Protein AF-A0A2N1NZT3-F1 (afdb_monomer_lite)

Radius of gyration: 22.67 Å; chains: 1; bounding box: 50×44×69 Å

InterPro domains:
  IPR046341 SET domain superfamily [SSF82199] (222-318)

Structure (mmCIF, N/CA/C/O backbone):
data_AF-A0A2N1NZT3-F1
#
_entry.id   AF-A0A2N1NZT3-F1
#
loop_
_atom_site.group_PDB
_atom_site.id
_atom_site.type_symbol
_atom_site.label_atom_id
_atom_site.label_alt_id
_atom_site.label_comp_id
_atom_site.label_asym_id
_atom_site.label_entity_id
_atom_site.label_seq_id
_atom_site.pdbx_PDB_ins_code
_atom_site.Cartn_x
_atom_site.Cartn_y
_atom_site.Cartn_z
_atom_site.occupancy
_atom_site.B_iso_or_equiv
_atom_site.auth_seq_id
_atom_site.auth_comp_id
_atom_site.auth_asym_id
_atom_site.auth_atom_id
_atom_site.pdbx_PDB_model_num
ATOM 1 N N . MET A 1 1 ? 17.261 0.703 -18.591 1.00 84.44 1 MET A N 1
ATOM 2 C CA . MET A 1 1 ? 17.861 1.028 -17.279 1.00 84.44 1 MET A CA 1
ATOM 3 C C . MET A 1 1 ? 16.869 1.818 -16.442 1.00 84.44 1 MET A C 1
ATOM 5 O O . MET A 1 1 ? 16.387 2.845 -16.913 1.00 84.44 1 MET A O 1
ATOM 9 N N . ILE A 1 2 ? 16.567 1.353 -15.240 1.00 86.56 2 ILE A N 1
ATOM 10 C CA . ILE A 1 2 ? 15.812 2.055 -14.197 1.00 86.56 2 ILE A CA 1
ATOM 11 C C . ILE A 1 2 ? 16.775 2.252 -13.030 1.00 86.56 2 ILE A C 1
ATOM 13 O O . ILE A 1 2 ? 17.580 1.365 -12.764 1.00 86.56 2 ILE A O 1
ATOM 17 N N . LYS A 1 3 ? 16.720 3.411 -12.379 1.00 90.00 3 LYS A N 1
ATOM 18 C CA . LYS A 1 3 ? 17.454 3.665 -11.143 1.00 90.00 3 LYS A CA 1
ATOM 19 C C . LYS A 1 3 ? 16.441 4.037 -10.073 1.00 90.00 3 LYS A C 1
ATOM 21 O O . LYS A 1 3 ? 15.671 4.971 -10.299 1.00 90.00 3 LYS A O 1
ATOM 26 N N . LEU A 1 4 ? 16.435 3.303 -8.968 1.00 89.88 4 LEU A N 1
ATOM 27 C CA . LEU A 1 4 ? 15.599 3.625 -7.816 1.00 89.88 4 LEU A CA 1
ATOM 28 C C . LEU A 1 4 ? 16.239 4.758 -7.003 1.00 89.88 4 LEU A C 1
ATOM 30 O O . LEU A 1 4 ? 17.465 4.858 -6.918 1.00 89.88 4 LEU A O 1
ATOM 34 N N . ASN A 1 5 ? 15.403 5.635 -6.453 1.00 85.19 5 ASN A N 1
ATOM 35 C CA . ASN A 1 5 ? 15.799 6.673 -5.509 1.00 85.19 5 ASN A CA 1
ATOM 36 C C . ASN A 1 5 ? 14.648 6.871 -4.513 1.00 85.19 5 ASN A C 1
ATOM 38 O O . ASN A 1 5 ? 13.525 7.127 -4.941 1.00 85.19 5 ASN A O 1
ATOM 42 N N . PHE A 1 6 ? 14.955 6.762 -3.221 1.00 89.00 6 PHE A N 1
ATOM 43 C CA . PHE A 1 6 ? 14.040 6.978 -2.100 1.00 89.00 6 PHE A CA 1
ATOM 44 C C . PHE A 1 6 ? 14.653 7.936 -1.057 1.00 89.00 6 PHE A C 1
ATOM 46 O O . PHE A 1 6 ? 14.384 7.857 0.131 1.00 89.00 6 PHE A O 1
ATOM 53 N N . ASP A 1 7 ? 15.488 8.882 -1.498 1.00 87.69 7 ASP A N 1
ATOM 54 C CA . ASP A 1 7 ? 16.196 9.842 -0.636 1.00 87.69 7 ASP A CA 1
ATOM 55 C C . ASP A 1 7 ? 15.268 10.765 0.175 1.00 87.69 7 ASP A C 1
ATOM 57 O O . ASP A 1 7 ? 15.743 11.440 1.082 1.00 87.69 7 ASP A O 1
ATOM 61 N N . GLN A 1 8 ? 13.989 10.852 -0.198 1.00 85.94 8 GLN A N 1
ATOM 62 C CA . GLN A 1 8 ? 12.965 11.657 0.478 1.00 85.94 8 GLN A CA 1
ATOM 63 C C . GLN A 1 8 ? 12.091 10.828 1.433 1.00 85.94 8 GLN A C 1
ATOM 65 O O . GLN A 1 8 ? 11.150 11.371 2.002 1.00 85.94 8 GLN A O 1
ATOM 70 N N . ASP A 1 9 ? 12.357 9.527 1.563 1.00 86.25 9 ASP A N 1
ATOM 71 C CA . ASP A 1 9 ? 11.631 8.654 2.481 1.00 86.25 9 ASP A CA 1
ATOM 72 C C . ASP A 1 9 ? 12.010 8.996 3.935 1.00 86.25 9 ASP A C 1
ATOM 74 O O . ASP A 1 9 ? 13.206 9.115 4.225 1.00 86.25 9 ASP A O 1
ATOM 78 N N . PRO A 1 10 ? 11.039 9.197 4.842 1.00 85.31 10 PRO A N 1
ATOM 79 C CA . PRO A 1 10 ? 11.330 9.479 6.246 1.00 85.31 10 PRO A CA 1
ATOM 80 C C . PRO A 1 10 ? 12.021 8.307 6.958 1.00 85.31 10 PRO A C 1
ATOM 82 O O . PRO A 1 10 ? 12.854 8.558 7.822 1.00 85.31 10 PRO A O 1
ATOM 85 N N . ASP A 1 11 ? 11.752 7.064 6.543 1.00 86.62 11 ASP A N 1
ATOM 86 C CA . ASP A 1 11 ? 12.311 5.827 7.112 1.00 86.62 11 ASP A CA 1
ATOM 87 C C . ASP A 1 11 ? 13.500 5.311 6.271 1.00 86.62 11 ASP A C 1
ATOM 89 O O . ASP A 1 11 ? 13.780 4.108 6.177 1.00 86.62 11 ASP A O 1
ATOM 93 N N . LYS A 1 12 ? 14.178 6.219 5.554 1.00 91.31 12 LYS A N 1
ATOM 94 C CA . LYS A 1 12 ? 15.245 5.875 4.607 1.00 91.31 12 LYS A CA 1
ATOM 95 C C . LYS A 1 12 ? 16.364 5.079 5.268 1.00 91.31 12 LYS A C 1
ATOM 97 O O . LYS A 1 12 ? 16.848 4.123 4.662 1.00 91.31 12 LYS A O 1
ATOM 102 N N . ASP A 1 13 ? 16.817 5.501 6.443 1.00 91.88 13 ASP A N 1
ATOM 103 C CA . ASP A 1 13 ? 17.998 4.926 7.089 1.00 91.88 13 ASP A CA 1
ATOM 104 C C . ASP A 1 13 ? 17.717 3.482 7.531 1.00 91.88 13 ASP A C 1
ATOM 106 O O . ASP A 1 13 ? 18.518 2.578 7.277 1.00 91.88 13 ASP A O 1
ATOM 110 N N . GLU A 1 14 ? 16.531 3.235 8.082 1.00 91.56 14 GLU A N 1
ATOM 111 C CA . GLU A 1 14 ? 16.048 1.913 8.460 1.00 91.56 14 GLU A CA 1
ATOM 112 C C . GLU A 1 14 ? 15.902 1.004 7.237 1.00 91.56 14 GLU A C 1
ATOM 114 O O . GLU A 1 14 ? 16.395 -0.126 7.239 1.00 91.56 14 GLU A O 1
ATOM 119 N N . LYS A 1 15 ? 15.283 1.492 6.155 1.00 94.38 15 LYS A N 1
ATOM 120 C CA . LYS A 1 15 ? 15.136 0.729 4.903 1.00 94.38 15 LYS A CA 1
ATOM 121 C C . LYS A 1 15 ? 16.483 0.456 4.236 1.00 94.38 15 LYS A C 1
ATOM 123 O O . LYS A 1 15 ? 16.677 -0.614 3.658 1.00 94.38 15 LYS A O 1
ATOM 128 N N . TYR A 1 16 ? 17.435 1.384 4.333 1.00 94.81 16 TYR A N 1
ATOM 129 C CA . TYR A 1 16 ? 18.796 1.196 3.834 1.00 94.81 16 TYR A CA 1
ATOM 130 C C . TYR A 1 16 ? 19.521 0.073 4.586 1.00 94.81 16 TYR A C 1
ATOM 132 O O . TYR A 1 16 ? 20.171 -0.759 3.953 1.00 94.81 16 TYR A O 1
ATOM 140 N N . GLU A 1 17 ? 19.350 -0.014 5.907 1.00 94.25 17 GLU A N 1
ATOM 141 C CA . GLU A 1 17 ? 19.881 -1.125 6.704 1.00 94.25 17 GLU A CA 1
ATOM 142 C C . GLU A 1 17 ? 19.296 -2.476 6.249 1.00 94.25 17 GLU A C 1
ATOM 144 O O . GLU A 1 17 ? 20.029 -3.455 6.087 1.00 94.25 17 GLU A O 1
ATOM 149 N N . ILE A 1 18 ? 17.991 -2.538 5.959 1.00 94.06 18 ILE A N 1
ATOM 150 C CA . ILE A 1 18 ? 17.352 -3.749 5.409 1.00 94.06 18 ILE A CA 1
ATOM 151 C C . ILE A 1 18 ? 17.955 -4.111 4.042 1.00 94.06 18 ILE A C 1
ATOM 153 O O . ILE A 1 18 ? 18.265 -5.277 3.779 1.00 94.06 18 ILE A O 1
ATOM 157 N N . LEU A 1 19 ? 18.165 -3.126 3.167 1.00 94.25 19 LEU A N 1
ATOM 158 C CA . LEU A 1 19 ? 18.785 -3.328 1.853 1.00 94.25 19 LEU A CA 1
ATOM 159 C C . LEU A 1 19 ? 20.236 -3.826 1.953 1.00 94.25 19 LEU A C 1
ATOM 161 O O . LEU A 1 19 ? 20.665 -4.617 1.113 1.00 94.25 19 LEU A O 1
ATOM 165 N N . GLU A 1 20 ? 20.980 -3.411 2.978 1.00 94.25 20 GLU A N 1
ATOM 166 C CA . GLU A 1 20 ? 22.326 -3.918 3.263 1.00 94.25 20 GLU A CA 1
ATOM 167 C C . GLU A 1 20 ? 22.289 -5.382 3.730 1.00 94.25 20 GLU A C 1
ATOM 169 O O . GLU A 1 20 ? 23.000 -6.225 3.180 1.00 94.25 20 GLU A O 1
ATOM 174 N N . ILE A 1 21 ? 21.399 -5.719 4.669 1.00 91.94 21 ILE A N 1
ATOM 175 C CA . ILE A 1 21 ? 21.228 -7.090 5.190 1.00 91.94 21 ILE A CA 1
ATOM 176 C C . ILE A 1 21 ? 20.822 -8.080 4.082 1.00 91.94 21 ILE A C 1
ATOM 178 O O . ILE A 1 21 ? 21.206 -9.254 4.116 1.00 91.94 21 ILE A O 1
ATOM 182 N N . THR A 1 22 ? 20.058 -7.602 3.099 1.00 89.50 22 THR A N 1
ATOM 183 C CA . THR A 1 22 ? 19.512 -8.377 1.969 1.00 89.50 22 THR A CA 1
ATOM 184 C C . THR A 1 22 ? 20.405 -8.362 0.717 1.00 89.50 22 THR A C 1
ATOM 186 O O . THR A 1 22 ? 19.970 -8.807 -0.347 1.00 89.50 22 THR A O 1
ATOM 189 N N . ASP A 1 23 ? 21.634 -7.832 0.802 1.00 89.25 23 ASP A N 1
ATOM 190 C CA . ASP A 1 23 ? 22.591 -7.693 -0.317 1.00 89.25 23 ASP A CA 1
ATOM 191 C C . ASP A 1 23 ? 21.984 -7.023 -1.575 1.00 89.25 23 ASP A C 1
ATOM 193 O O . ASP A 1 23 ? 22.146 -7.434 -2.736 1.00 89.25 23 ASP A O 1
ATOM 197 N N . SER A 1 24 ? 21.212 -5.962 -1.337 1.00 90.25 24 SER A N 1
ATOM 198 C CA . SER A 1 24 ? 20.370 -5.294 -2.330 1.00 90.25 24 SER A CA 1
ATOM 199 C C . SER A 1 24 ? 20.673 -3.798 -2.469 1.00 90.25 24 SER A C 1
ATOM 201 O O . SER A 1 24 ? 19.779 -3.014 -2.764 1.00 90.25 24 SER A O 1
ATOM 203 N N . LEU A 1 25 ? 21.946 -3.406 -2.358 1.00 91.69 25 LEU A N 1
ATOM 204 C CA . LEU A 1 25 ? 22.394 -2.006 -2.480 1.00 91.69 25 LEU A CA 1
ATOM 205 C C . LEU A 1 25 ? 22.593 -1.501 -3.926 1.00 91.69 25 LEU A C 1
ATOM 207 O O . LEU A 1 25 ? 22.767 -0.301 -4.142 1.00 91.69 25 LEU A O 1
ATOM 211 N N . ASP A 1 26 ? 22.573 -2.376 -4.940 1.00 92.44 26 ASP A N 1
ATOM 212 C CA . ASP A 1 26 ? 22.608 -1.931 -6.343 1.00 92.44 26 ASP A CA 1
ATOM 213 C C . ASP A 1 26 ? 21.213 -1.513 -6.820 1.00 92.44 26 ASP A C 1
ATOM 215 O O . ASP A 1 26 ? 20.365 -2.348 -7.134 1.00 92.44 26 ASP A O 1
ATOM 219 N N . PHE A 1 27 ? 20.987 -0.203 -6.894 1.00 92.75 27 PHE A N 1
ATOM 220 C CA . PHE A 1 27 ? 19.718 0.391 -7.319 1.00 92.75 27 PHE A CA 1
ATOM 221 C C . PHE A 1 27 ? 19.548 0.493 -8.841 1.00 92.75 27 PHE A C 1
ATOM 223 O O . PHE A 1 27 ? 18.558 1.071 -9.306 1.00 92.75 27 PHE A O 1
ATOM 230 N N . THR A 1 28 ? 20.508 0.005 -9.635 1.00 93.31 28 THR A N 1
ATOM 231 C CA . THR A 1 28 ? 20.473 0.100 -11.099 1.00 93.31 28 THR A CA 1
ATOM 232 C C . THR A 1 28 ? 19.984 -1.198 -11.728 1.00 93.31 28 THR A C 1
ATOM 234 O O . THR A 1 28 ? 20.657 -2.221 -11.712 1.00 93.31 28 THR A O 1
ATOM 237 N N . HIS A 1 29 ? 18.837 -1.130 -12.401 1.00 93.19 29 HIS A N 1
ATOM 238 C CA . HIS A 1 29 ? 18.188 -2.296 -12.998 1.00 93.19 29 HIS A CA 1
ATOM 239 C C . HIS A 1 29 ? 18.088 -2.199 -14.515 1.00 93.19 29 HIS A C 1
ATOM 241 O O . HIS A 1 29 ? 17.675 -1.181 -15.086 1.00 93.19 29 HIS A O 1
ATOM 247 N N . PHE A 1 30 ? 18.409 -3.292 -15.203 1.00 91.12 30 PHE A N 1
ATOM 248 C CA . PHE A 1 30 ? 18.238 -3.412 -16.649 1.00 91.12 30 PHE A CA 1
ATOM 249 C C . PHE A 1 30 ? 16.968 -4.197 -16.967 1.00 91.12 30 PHE A C 1
ATOM 251 O O . PHE A 1 30 ? 16.940 -5.421 -16.891 1.00 91.12 30 PHE A O 1
ATOM 258 N N . ILE A 1 31 ? 15.920 -3.476 -17.358 1.00 91.06 31 ILE A N 1
ATOM 259 C CA . ILE A 1 31 ? 14.691 -4.079 -17.876 1.00 91.06 31 ILE A CA 1
ATOM 260 C C . ILE A 1 31 ? 14.887 -4.573 -19.311 1.00 91.06 31 ILE A C 1
ATOM 262 O O . ILE A 1 31 ? 15.564 -3.923 -20.115 1.00 91.06 31 ILE A O 1
ATOM 266 N N . LYS A 1 32 ? 14.272 -5.713 -19.622 1.00 90.06 32 LYS A N 1
ATOM 267 C CA . LYS A 1 32 ? 14.185 -6.280 -20.971 1.00 90.06 32 LYS A CA 1
ATOM 268 C C . LYS A 1 32 ? 12.714 -6.374 -21.361 1.00 90.06 32 LYS A C 1
ATOM 270 O O . LYS A 1 32 ? 11.843 -6.353 -20.493 1.00 90.06 32 LYS A O 1
ATOM 275 N N . LYS A 1 33 ? 12.446 -6.493 -22.661 1.00 89.25 33 LYS A N 1
ATOM 276 C CA . LYS A 1 33 ? 11.091 -6.735 -23.163 1.00 89.25 33 LYS A CA 1
ATOM 277 C C . LYS A 1 33 ? 10.480 -7.943 -22.441 1.00 89.25 33 LYS A C 1
ATOM 279 O O . LYS A 1 33 ? 11.156 -8.955 -22.263 1.00 89.25 33 LYS A O 1
ATOM 284 N N . ASP A 1 34 ? 9.244 -7.789 -21.978 1.00 85.25 34 ASP A N 1
ATOM 285 C CA . ASP A 1 34 ? 8.450 -8.801 -21.274 1.00 85.25 34 ASP A CA 1
ATOM 286 C C . ASP A 1 34 ? 9.091 -9.364 -19.987 1.00 85.25 34 ASP A C 1
ATOM 288 O O . ASP A 1 34 ? 8.663 -10.403 -19.479 1.00 85.25 34 ASP A O 1
ATOM 292 N N . SER A 1 35 ? 10.091 -8.692 -19.404 1.00 86.38 35 SER A N 1
ATOM 293 C CA . SER A 1 35 ? 10.825 -9.182 -18.231 1.00 86.38 35 SER A CA 1
ATOM 294 C C . SER A 1 35 ? 11.041 -8.087 -17.193 1.00 86.38 35 SER A C 1
ATOM 296 O O . SER A 1 35 ? 11.634 -7.045 -17.476 1.00 86.38 35 SER A O 1
ATOM 298 N N . ILE A 1 36 ? 10.641 -8.384 -15.958 1.00 87.00 36 ILE A N 1
ATOM 299 C CA . ILE A 1 36 ? 10.890 -7.555 -14.779 1.00 87.00 36 ILE A CA 1
ATOM 300 C C . ILE A 1 36 ? 11.899 -8.319 -13.915 1.00 87.00 36 ILE A C 1
ATOM 302 O O . ILE A 1 36 ? 11.665 -9.498 -13.661 1.00 87.00 36 ILE A O 1
ATOM 306 N N . PRO A 1 37 ? 13.038 -7.725 -13.526 1.00 90.12 37 PRO A N 1
ATOM 307 C CA . PRO A 1 37 ? 13.981 -8.396 -12.636 1.00 90.12 37 PRO A CA 1
ATOM 308 C C . PRO A 1 37 ? 13.365 -8.649 -11.253 1.00 90.12 37 PRO A C 1
ATOM 310 O O . PRO A 1 37 ? 12.861 -7.711 -10.642 1.00 90.12 37 PRO A O 1
ATOM 313 N N . ASP A 1 38 ? 13.481 -9.862 -10.711 1.00 88.38 38 ASP A N 1
ATOM 314 C CA . ASP A 1 38 ? 12.964 -10.166 -9.364 1.00 88.38 38 ASP A CA 1
ATOM 315 C C . ASP A 1 38 ? 13.638 -9.301 -8.291 1.00 88.38 38 ASP A C 1
ATOM 317 O O . ASP A 1 38 ? 12.974 -8.766 -7.411 1.00 88.38 38 ASP A O 1
ATOM 321 N N . LYS A 1 39 ? 14.945 -9.038 -8.440 1.00 90.19 39 LYS A 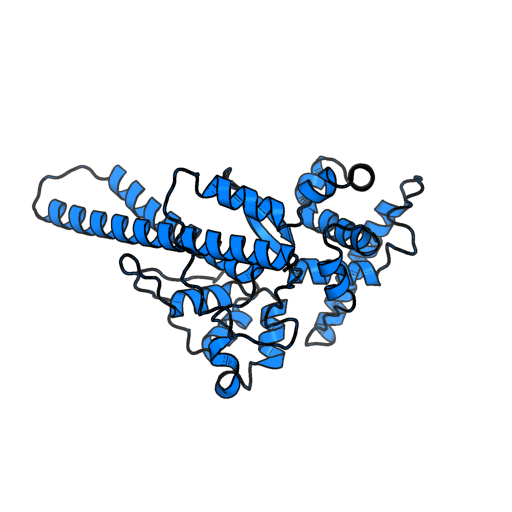N 1
ATOM 322 C CA . LYS A 1 39 ? 15.694 -8.137 -7.549 1.00 90.19 39 LYS A CA 1
ATOM 323 C C . LYS A 1 39 ? 15.146 -6.703 -7.550 1.00 90.19 39 LYS A C 1
ATOM 325 O O . LYS A 1 39 ? 15.214 -6.034 -6.524 1.00 90.19 39 LYS A O 1
ATOM 330 N N . LEU A 1 40 ? 14.595 -6.232 -8.676 1.00 92.88 40 LEU A N 1
ATOM 331 C CA . LEU A 1 40 ? 13.925 -4.929 -8.740 1.00 92.88 40 LEU A CA 1
ATOM 332 C C . LEU A 1 40 ? 12.647 -4.950 -7.893 1.00 92.88 40 LEU A C 1
ATOM 334 O O . LEU A 1 40 ? 12.432 -4.026 -7.118 1.00 92.88 40 LEU A O 1
ATOM 338 N N . LEU A 1 41 ? 11.838 -6.009 -8.006 1.00 92.00 41 LEU A N 1
ATOM 339 C CA . LEU A 1 41 ? 10.606 -6.163 -7.227 1.00 92.00 41 LEU A CA 1
ATOM 340 C C . LEU A 1 41 ? 10.898 -6.268 -5.727 1.00 92.00 41 LEU A C 1
ATOM 342 O O . LEU A 1 41 ? 10.304 -5.534 -4.946 1.00 92.00 41 LEU A O 1
ATOM 346 N N . SER A 1 42 ? 11.856 -7.105 -5.323 1.00 91.25 42 SER A N 1
ATOM 347 C CA . SER A 1 42 ? 12.252 -7.233 -3.915 1.00 91.25 42 SER A CA 1
ATOM 348 C C . SER A 1 42 ? 12.771 -5.917 -3.332 1.00 91.25 42 SER A C 1
ATOM 350 O O . SER A 1 42 ? 12.404 -5.569 -2.214 1.00 91.25 42 SER A O 1
ATOM 352 N N . GLN A 1 43 ? 13.561 -5.141 -4.085 1.00 93.75 43 GLN A N 1
ATOM 353 C CA . GLN A 1 43 ? 13.983 -3.808 -3.639 1.00 93.75 43 GLN A CA 1
ATOM 354 C C . GLN A 1 43 ? 12.812 -2.833 -3.510 1.00 93.75 43 GLN A C 1
ATOM 356 O O . GLN A 1 43 ? 12.748 -2.109 -2.521 1.00 93.75 43 GLN A O 1
ATOM 361 N N . CYS A 1 44 ? 11.885 -2.809 -4.473 1.00 94.19 44 CYS A N 1
ATOM 362 C CA . CYS A 1 44 ? 10.694 -1.964 -4.381 1.00 94.19 44 CYS A CA 1
ATOM 363 C C . CYS A 1 44 ? 9.842 -2.328 -3.157 1.00 94.19 44 CYS A C 1
ATOM 365 O O . CYS A 1 44 ? 9.405 -1.428 -2.454 1.00 94.19 44 CYS A O 1
ATOM 367 N N . ARG A 1 45 ? 9.680 -3.618 -2.837 1.00 93.38 45 ARG A N 1
ATOM 368 C CA . ARG A 1 45 ? 8.972 -4.060 -1.623 1.00 93.38 45 ARG A CA 1
ATOM 369 C C . ARG A 1 45 ? 9.618 -3.553 -0.339 1.00 93.38 45 ARG A C 1
ATOM 371 O O . ARG A 1 45 ? 8.898 -3.134 0.557 1.00 93.38 45 ARG A O 1
ATOM 378 N N . ILE A 1 46 ? 10.953 -3.570 -0.259 1.00 94.06 46 ILE A N 1
ATOM 379 C CA . ILE A 1 46 ? 11.693 -3.038 0.899 1.00 94.06 46 ILE A CA 1
ATOM 380 C C . ILE A 1 46 ? 11.503 -1.520 1.019 1.00 94.06 46 ILE A C 1
ATOM 382 O O . ILE A 1 46 ? 11.281 -1.009 2.112 1.00 94.06 46 ILE A O 1
ATOM 386 N N . ILE A 1 47 ? 11.567 -0.799 -0.104 1.00 94.25 47 ILE A N 1
ATOM 387 C CA . ILE A 1 47 ? 11.356 0.655 -0.127 1.00 94.25 47 ILE A CA 1
ATOM 388 C C . ILE A 1 47 ? 9.923 1.008 0.304 1.00 94.25 47 ILE A C 1
ATOM 390 O O . ILE A 1 47 ? 9.732 1.985 1.019 1.00 94.25 47 ILE A O 1
ATOM 394 N N . GLU A 1 48 ? 8.936 0.185 -0.049 1.00 92.88 48 GLU A N 1
ATOM 395 C CA . GLU A 1 48 ? 7.525 0.395 0.303 1.00 92.88 48 GLU A CA 1
ATOM 396 C C . GLU A 1 48 ? 7.099 -0.181 1.656 1.00 92.88 48 GLU A C 1
ATOM 398 O O . GLU A 1 48 ? 5.906 -0.157 1.985 1.00 92.88 48 GLU A O 1
ATOM 403 N N . LEU A 1 49 ? 8.041 -0.691 2.457 1.00 91.69 49 LEU A N 1
ATOM 404 C CA . LEU A 1 49 ? 7.723 -1.066 3.831 1.00 91.69 49 LEU A CA 1
ATOM 405 C C . LEU A 1 49 ? 7.190 0.165 4.564 1.00 91.69 49 LEU A C 1
ATOM 407 O O . LEU A 1 49 ? 7.780 1.246 4.493 1.00 91.69 49 LEU A O 1
ATOM 411 N N . ASN A 1 50 ? 6.084 0.020 5.283 1.00 87.44 50 ASN A N 1
ATOM 412 C CA . ASN A 1 50 ? 5.750 1.021 6.283 1.00 87.44 50 ASN A CA 1
ATOM 413 C C . ASN A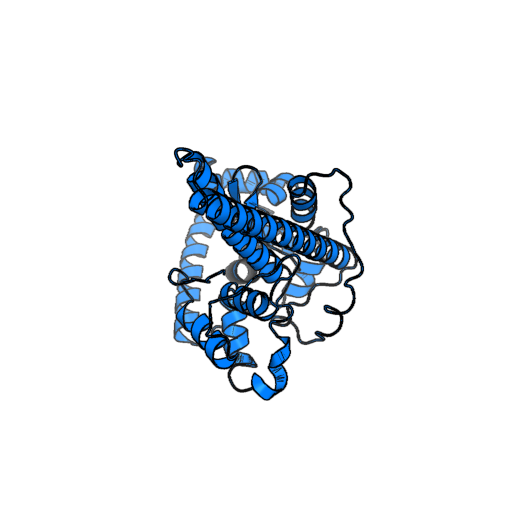 1 50 ? 6.640 0.883 7.508 1.00 87.44 50 ASN A C 1
ATOM 415 O O . ASN A 1 50 ? 7.398 -0.079 7.682 1.00 87.44 50 ASN A O 1
ATOM 419 N N . TYR A 1 51 ? 6.497 1.866 8.382 1.00 83.56 51 TYR A N 1
ATOM 420 C CA . TYR A 1 51 ? 7.151 1.891 9.670 1.00 83.56 51 TYR A CA 1
ATOM 421 C C . TYR A 1 51 ? 7.001 0.554 10.426 1.00 83.56 51 TYR A C 1
ATOM 423 O O . TYR A 1 51 ? 7.978 -0.007 10.913 1.00 83.56 51 TYR A O 1
ATOM 431 N N . LEU A 1 52 ? 5.803 -0.033 10.458 1.00 79.81 52 LEU A N 1
ATOM 432 C CA . LEU A 1 52 ? 5.530 -1.247 11.235 1.00 79.81 52 LEU A CA 1
ATOM 433 C C . LEU A 1 52 ? 6.159 -2.508 10.625 1.00 79.81 52 LEU A C 1
ATOM 435 O O . LEU A 1 52 ? 6.738 -3.317 11.349 1.00 79.81 52 LEU A O 1
ATOM 439 N N . GLU A 1 53 ? 6.107 -2.660 9.304 1.00 85.56 53 GLU A N 1
ATOM 440 C CA . GLU A 1 53 ? 6.775 -3.727 8.554 1.00 85.56 53 GLU A CA 1
ATOM 441 C C . GLU A 1 53 ? 8.303 -3.641 8.734 1.00 85.56 53 GLU A C 1
ATOM 443 O O . GLU A 1 53 ? 8.974 -4.661 8.928 1.00 85.56 53 GLU A O 1
ATOM 448 N N . THR A 1 54 ? 8.841 -2.418 8.768 1.00 87.69 54 THR A N 1
ATOM 449 C CA . THR A 1 54 ? 10.260 -2.123 9.024 1.00 87.69 54 THR A CA 1
ATOM 450 C C . THR A 1 54 ? 10.673 -2.529 10.441 1.00 87.69 54 THR A C 1
ATOM 452 O O . THR A 1 54 ? 11.627 -3.294 10.618 1.00 87.69 54 THR A O 1
ATOM 455 N N . ILE A 1 55 ? 9.923 -2.097 11.460 1.00 81.38 55 ILE A N 1
ATOM 456 C CA . ILE A 1 55 ? 10.164 -2.470 12.862 1.00 81.38 55 ILE A CA 1
ATOM 457 C C . ILE A 1 55 ? 10.058 -3.988 13.047 1.00 81.38 55 ILE A C 1
ATOM 459 O O . ILE A 1 55 ? 10.915 -4.608 13.684 1.00 81.38 55 ILE A O 1
ATOM 463 N N . TYR A 1 56 ? 9.054 -4.627 12.449 1.00 80.50 56 TYR A N 1
ATOM 464 C CA . TYR A 1 56 ? 8.901 -6.074 12.551 1.00 80.50 56 TYR A CA 1
ATOM 465 C C . TYR A 1 56 ? 10.088 -6.825 11.941 1.00 80.50 56 TYR A C 1
ATOM 467 O O . TYR A 1 56 ? 10.589 -7.784 12.545 1.00 80.50 56 TYR A O 1
ATOM 475 N N . PHE A 1 57 ? 10.569 -6.391 10.769 1.00 86.12 57 PHE A N 1
ATOM 476 C CA . PHE A 1 57 ? 11.782 -6.942 10.171 1.00 86.12 57 PHE A CA 1
ATOM 477 C C . PHE A 1 57 ? 12.965 -6.826 11.133 1.00 86.12 57 PHE A C 1
ATOM 479 O O . PHE A 1 57 ? 13.681 -7.804 11.370 1.00 86.12 57 PHE A O 1
ATOM 486 N N . GLN A 1 58 ? 13.159 -5.647 11.718 1.00 84.81 58 GLN A N 1
ATOM 487 C CA . GLN A 1 58 ? 14.270 -5.389 12.623 1.00 84.81 58 GLN A CA 1
ATOM 488 C C . GLN A 1 58 ? 14.222 -6.287 13.875 1.00 84.81 58 GLN A C 1
ATOM 490 O O . GLN A 1 58 ? 15.251 -6.826 14.284 1.00 84.81 58 GLN A O 1
ATOM 495 N N . GLN A 1 59 ? 13.035 -6.519 14.444 1.00 79.62 59 GLN A N 1
ATOM 496 C CA . GLN A 1 59 ? 12.833 -7.383 15.615 1.00 79.62 59 GLN A CA 1
ATOM 497 C C . GLN A 1 59 ? 13.076 -8.861 15.306 1.00 79.62 59 GLN A C 1
ATOM 499 O O . GLN A 1 59 ? 13.701 -9.578 16.090 1.00 79.62 59 GLN A O 1
ATOM 504 N N . ASN A 1 60 ? 12.555 -9.334 14.175 1.00 80.69 60 ASN A N 1
ATOM 505 C CA . ASN A 1 60 ? 12.432 -10.766 13.926 1.00 80.69 60 ASN A CA 1
ATOM 506 C C . ASN A 1 60 ? 13.496 -11.294 12.964 1.00 80.69 60 ASN A C 1
ATOM 508 O O . ASN A 1 60 ? 13.924 -12.438 13.096 1.00 80.69 60 ASN A O 1
ATOM 512 N N . TYR A 1 61 ? 13.979 -10.491 12.020 1.00 85.81 61 TYR A N 1
ATOM 513 C CA . TYR A 1 61 ? 14.812 -10.977 10.919 1.00 85.81 61 TYR A CA 1
ATOM 514 C C . TYR A 1 61 ? 16.201 -10.356 10.861 1.00 85.81 61 TYR A C 1
ATOM 516 O O . TYR A 1 61 ? 17.100 -11.040 10.383 1.00 85.81 61 TYR A O 1
ATOM 524 N N . LYS A 1 62 ? 16.437 -9.160 11.415 1.00 87.38 62 LYS A N 1
ATOM 525 C CA . LYS A 1 62 ? 17.744 -8.468 11.349 1.00 87.38 62 LYS A CA 1
ATOM 526 C C . LYS A 1 62 ? 18.954 -9.376 11.599 1.00 87.38 62 LYS A C 1
ATOM 528 O O . LYS A 1 62 ? 19.884 -9.398 10.805 1.00 87.38 62 LYS A O 1
ATOM 533 N N . ASN A 1 63 ? 18.902 -10.186 12.658 1.00 87.75 63 ASN A N 1
ATOM 534 C CA . ASN A 1 63 ? 20.007 -11.068 13.056 1.00 87.75 63 ASN A CA 1
ATOM 535 C C . ASN A 1 63 ? 19.927 -12.499 12.489 1.00 87.75 63 ASN A C 1
ATOM 537 O O . ASN A 1 63 ? 20.793 -13.314 12.784 1.00 87.75 63 ASN A O 1
ATOM 541 N N . SER A 1 64 ? 18.880 -12.839 11.732 1.00 86.75 64 SER A N 1
ATOM 542 C CA . SER A 1 64 ? 18.620 -14.211 11.251 1.00 86.75 64 SER A CA 1
ATOM 543 C C . SER A 1 64 ? 18.188 -14.279 9.783 1.00 86.75 64 SER A C 1
ATOM 545 O O . SER A 1 64 ? 17.779 -15.335 9.301 1.00 86.75 64 SER A O 1
ATOM 547 N N . TYR A 1 65 ? 18.281 -13.167 9.051 1.00 84.69 65 TYR A N 1
ATOM 548 C CA . TYR A 1 65 ? 17.776 -13.055 7.686 1.00 84.69 65 TYR A CA 1
ATOM 549 C C . TYR A 1 65 ? 18.385 -14.113 6.762 1.00 84.69 65 TYR A C 1
ATOM 551 O O . TYR A 1 65 ? 17.658 -14.815 6.069 1.00 84.69 65 TYR A O 1
ATOM 559 N N . GLN A 1 66 ? 19.700 -14.314 6.842 1.00 84.56 66 GLN A N 1
ATOM 560 C CA . GLN A 1 66 ? 20.413 -15.291 6.013 1.00 84.56 66 GLN A CA 1
ATOM 561 C C . GLN A 1 66 ? 19.982 -16.748 6.278 1.00 84.56 66 GLN A C 1
ATOM 563 O O . GLN A 1 66 ? 20.141 -17.609 5.416 1.00 84.56 66 GLN A O 1
ATOM 568 N N . GLU A 1 67 ? 19.419 -17.033 7.456 1.00 82.38 67 GLU A N 1
ATOM 569 C CA . GLU A 1 67 ? 18.991 -18.378 7.856 1.00 82.38 67 GLU A CA 1
ATOM 570 C C . GLU A 1 67 ? 17.515 -18.654 7.531 1.00 82.38 67 GLU A C 1
ATOM 572 O O . GLU A 1 67 ? 17.165 -19.789 7.210 1.00 82.38 67 GLU A O 1
ATOM 577 N N . ARG A 1 68 ? 16.640 -17.640 7.623 1.00 79.88 68 ARG A N 1
ATOM 578 C CA . ARG A 1 68 ? 15.175 -17.824 7.524 1.00 79.88 68 ARG A CA 1
ATOM 579 C C . ARG A 1 68 ? 14.398 -16.737 6.773 1.00 79.88 68 ARG A C 1
ATOM 581 O O . ARG A 1 68 ? 13.176 -16.802 6.727 1.00 79.88 68 ARG A O 1
ATOM 588 N N . GLY A 1 69 ? 15.071 -15.724 6.236 1.00 72.94 69 GLY A N 1
ATOM 589 C CA . GLY A 1 69 ? 14.452 -14.529 5.653 1.00 72.94 69 GLY A CA 1
ATOM 590 C C . GLY A 1 69 ? 14.518 -14.431 4.128 1.00 72.94 69 GLY A C 1
ATOM 591 O O . GLY A 1 69 ? 13.932 -13.508 3.574 1.00 72.94 69 GLY A O 1
ATOM 592 N N . ASN A 1 70 ? 15.189 -15.356 3.435 1.00 73.19 70 ASN A N 1
ATOM 593 C CA . ASN A 1 70 ? 15.479 -15.219 1.997 1.00 73.19 70 ASN A CA 1
ATOM 594 C C . ASN A 1 70 ? 14.230 -15.023 1.115 1.00 73.19 70 ASN A C 1
ATOM 596 O O . ASN A 1 70 ? 14.304 -14.312 0.119 1.00 73.19 70 ASN A O 1
ATOM 600 N N . ASP A 1 71 ? 13.079 -15.574 1.510 1.00 78.56 71 ASP A N 1
ATOM 601 C CA . ASP A 1 71 ? 11.819 -15.442 0.765 1.00 78.56 71 ASP A CA 1
ATOM 602 C C . ASP A 1 71 ? 10.903 -14.316 1.276 1.00 78.56 71 ASP A C 1
ATOM 604 O O . ASP A 1 71 ? 9.817 -14.103 0.737 1.00 78.56 71 ASP A O 1
ATOM 608 N N . LEU A 1 72 ? 11.325 -13.572 2.304 1.00 80.38 72 LEU A N 1
ATOM 609 C CA . LEU A 1 72 ? 10.497 -12.569 2.981 1.00 80.38 72 LEU A CA 1
ATOM 610 C C . LEU A 1 72 ? 10.040 -11.441 2.042 1.00 80.38 72 LEU A C 1
ATOM 612 O O . LEU A 1 72 ? 8.940 -10.921 2.183 1.00 80.38 72 LEU A O 1
ATOM 616 N N . PHE A 1 73 ? 10.870 -11.096 1.055 1.00 87.31 73 PHE A N 1
ATOM 617 C CA . PHE A 1 73 ? 10.590 -10.049 0.067 1.00 87.31 73 PHE A CA 1
ATOM 618 C C . PHE A 1 73 ? 10.150 -10.613 -1.295 1.00 87.31 73 PHE A C 1
ATOM 620 O O . PHE A 1 73 ? 10.244 -9.928 -2.319 1.00 87.31 73 PHE A O 1
ATOM 627 N N . ASN A 1 74 ? 9.659 -11.859 -1.324 1.00 84.75 74 ASN A N 1
ATOM 628 C CA . ASN A 1 74 ? 8.929 -12.403 -2.475 1.00 84.75 74 ASN A CA 1
ATOM 629 C C . ASN A 1 74 ? 7.468 -11.938 -2.485 1.00 84.75 74 ASN A C 1
ATOM 631 O O . ASN A 1 74 ? 6.893 -11.781 -3.560 1.00 84.75 74 ASN A O 1
ATOM 635 N N . PHE A 1 75 ? 6.893 -11.725 -1.299 1.00 84.56 75 PHE A N 1
ATOM 636 C CA . PHE A 1 75 ? 5.574 -11.140 -1.086 1.00 84.56 75 PHE A CA 1
ATOM 637 C C . PHE A 1 75 ? 5.480 -10.619 0.346 1.00 84.56 75 PHE A C 1
ATOM 639 O O . PHE A 1 75 ? 5.631 -11.399 1.287 1.00 84.56 75 PHE A O 1
ATOM 646 N N . VAL A 1 76 ? 5.227 -9.321 0.513 1.00 84.06 76 VAL A N 1
ATOM 647 C CA . VAL A 1 76 ? 5.136 -8.701 1.849 1.00 84.06 76 VAL A CA 1
ATOM 648 C C . VAL A 1 76 ? 3.696 -8.640 2.367 1.00 84.06 76 VAL A C 1
ATOM 650 O O . VAL A 1 76 ? 3.451 -8.735 3.563 1.00 84.06 76 VAL A O 1
ATOM 653 N N . GLY A 1 77 ? 2.724 -8.523 1.473 1.00 83.50 77 GLY A N 1
ATOM 654 C CA . GLY A 1 77 ? 1.315 -8.343 1.811 1.00 83.50 77 GLY A CA 1
ATOM 655 C C . GLY A 1 77 ? 0.621 -7.549 0.716 1.00 83.50 77 GLY A C 1
ATOM 656 O O . GLY A 1 77 ? 1.284 -6.840 -0.042 1.00 83.50 77 GLY A O 1
ATOM 657 N N . TYR A 1 78 ? -0.707 -7.642 0.617 1.00 88.38 78 TYR A N 1
ATOM 658 C CA . TYR A 1 78 ? -1.439 -6.989 -0.474 1.00 88.38 78 TYR A CA 1
ATOM 659 C C . TYR A 1 78 ? -1.219 -5.480 -0.518 1.00 88.38 78 TYR A C 1
ATOM 661 O O . TYR A 1 78 ? -1.003 -4.927 -1.593 1.00 88.38 78 TYR A O 1
ATOM 669 N N . ARG A 1 79 ? -1.192 -4.830 0.647 1.00 90.50 79 ARG A N 1
ATOM 670 C CA . ARG A 1 79 ? -0.881 -3.405 0.771 1.00 90.50 79 ARG A CA 1
ATOM 671 C C . ARG A 1 79 ? 0.476 -3.051 0.158 1.00 90.50 79 ARG A C 1
ATOM 673 O O . ARG A 1 79 ? 0.534 -2.194 -0.718 1.00 90.50 79 ARG A O 1
ATOM 680 N N . ASN A 1 80 ? 1.545 -3.729 0.577 1.00 91.62 80 ASN A N 1
ATOM 681 C CA . ASN A 1 80 ? 2.894 -3.483 0.066 1.00 91.62 80 ASN A CA 1
ATOM 682 C C . ASN A 1 80 ? 3.009 -3.813 -1.432 1.00 91.62 80 ASN A C 1
ATOM 684 O O . ASN A 1 80 ? 3.564 -3.014 -2.184 1.00 91.62 80 ASN A O 1
ATOM 688 N N . GLU A 1 81 ? 2.431 -4.931 -1.890 1.00 91.50 81 GLU A N 1
ATOM 689 C CA . GLU A 1 81 ? 2.445 -5.286 -3.314 1.00 91.50 81 GLU A CA 1
ATOM 690 C C . GLU A 1 81 ? 1.718 -4.254 -4.180 1.00 91.50 81 GLU A C 1
ATOM 692 O O . GLU A 1 81 ? 2.183 -3.935 -5.268 1.00 91.50 81 GLU A O 1
ATOM 697 N N . ILE A 1 82 ? 0.586 -3.709 -3.738 1.00 92.75 82 ILE A N 1
ATOM 698 C CA . ILE A 1 82 ? -0.115 -2.692 -4.528 1.00 92.75 82 ILE A CA 1
ATOM 699 C C . ILE A 1 82 ? 0.690 -1.387 -4.521 1.00 92.75 82 ILE A C 1
ATOM 701 O O . ILE A 1 82 ? 0.947 -0.839 -5.591 1.00 92.75 82 ILE A O 1
ATOM 705 N N . SER A 1 83 ? 1.177 -0.935 -3.358 1.00 92.12 83 SER A N 1
ATOM 706 C CA . SER A 1 83 ? 2.021 0.267 -3.248 1.00 92.12 83 SER A CA 1
ATOM 707 C C . SER A 1 83 ? 3.267 0.198 -4.133 1.00 92.12 83 SER A C 1
ATOM 709 O O . SER A 1 83 ? 3.561 1.132 -4.884 1.00 92.12 83 SER A O 1
ATOM 711 N N . MET A 1 84 ? 3.990 -0.926 -4.102 1.00 93.56 84 MET A N 1
ATOM 712 C CA . MET A 1 84 ? 5.205 -1.078 -4.902 1.00 93.56 84 MET A CA 1
ATOM 713 C C . MET A 1 84 ? 4.891 -1.102 -6.399 1.00 93.56 84 MET A C 1
ATOM 715 O O . MET A 1 84 ? 5.666 -0.548 -7.187 1.00 93.56 84 MET A O 1
ATOM 719 N N . LEU A 1 85 ? 3.772 -1.713 -6.815 1.00 94.62 85 LEU A N 1
ATOM 720 C CA . LEU A 1 85 ? 3.387 -1.790 -8.230 1.00 94.62 85 LEU A CA 1
ATOM 721 C C . LEU A 1 85 ? 3.004 -0.411 -8.749 1.00 94.62 85 LEU A C 1
ATOM 723 O O . LEU A 1 85 ? 3.473 -0.027 -9.822 1.00 94.62 85 LEU A O 1
ATOM 727 N N . GLU A 1 86 ? 2.297 0.375 -7.942 1.00 91.50 86 GLU A N 1
ATOM 728 C CA . GLU A 1 86 ? 1.946 1.757 -8.254 1.00 91.50 86 GLU A CA 1
ATOM 729 C C . GLU A 1 86 ? 3.170 2.644 -8.457 1.00 91.50 86 GLU A C 1
ATOM 731 O O . GLU A 1 86 ? 3.288 3.345 -9.468 1.00 91.50 86 GLU A O 1
ATOM 736 N N . ILE A 1 87 ? 4.134 2.586 -7.540 1.00 89.56 87 ILE A N 1
ATOM 737 C CA . ILE A 1 87 ? 5.345 3.402 -7.651 1.00 89.56 87 ILE A CA 1
ATOM 738 C C . ILE A 1 87 ? 6.204 2.947 -8.824 1.00 89.56 87 ILE A C 1
ATOM 740 O O . ILE A 1 87 ? 6.740 3.781 -9.563 1.00 89.56 87 ILE A O 1
ATOM 744 N N . LEU A 1 88 ? 6.288 1.640 -9.073 1.00 92.44 88 LEU A N 1
ATOM 745 C CA . LEU A 1 88 ? 6.999 1.126 -10.234 1.00 92.44 88 LEU A CA 1
ATOM 746 C C . LEU A 1 88 ? 6.331 1.565 -11.549 1.00 92.44 88 LEU A C 1
ATOM 748 O O . LEU A 1 88 ? 7.035 1.996 -12.471 1.00 92.44 88 LEU A O 1
ATOM 752 N N . LEU A 1 89 ? 4.997 1.532 -11.633 1.00 92.88 89 LEU A N 1
ATOM 753 C CA . LEU A 1 89 ? 4.241 2.069 -12.768 1.00 92.88 89 LEU A CA 1
ATOM 754 C C . LEU A 1 89 ? 4.482 3.564 -12.941 1.00 92.88 89 LEU A C 1
ATOM 756 O O . LEU A 1 89 ? 4.768 4.004 -14.057 1.00 92.88 89 LEU A O 1
ATOM 760 N N . MET A 1 90 ? 4.429 4.348 -11.865 1.00 90.12 90 MET A N 1
ATOM 761 C CA . MET A 1 90 ? 4.702 5.784 -11.901 1.00 90.12 90 MET A CA 1
ATOM 762 C C . MET A 1 90 ? 6.108 6.068 -12.453 1.00 90.12 90 MET A C 1
ATOM 764 O O . MET A 1 90 ? 6.270 6.900 -13.352 1.00 90.12 90 MET A O 1
ATOM 768 N N . LEU A 1 91 ? 7.131 5.350 -11.977 1.00 91.25 91 LEU A N 1
ATOM 769 C CA . LEU A 1 91 ? 8.515 5.493 -12.442 1.00 91.25 91 LEU A CA 1
ATOM 770 C C . LEU A 1 91 ? 8.663 5.150 -13.931 1.00 91.25 91 LEU A C 1
ATOM 772 O O . LEU A 1 91 ? 9.321 5.880 -14.683 1.00 91.25 91 LEU A O 1
ATOM 776 N N . LEU A 1 92 ? 8.044 4.055 -14.371 1.00 93.62 92 LEU A N 1
ATOM 777 C CA . LEU A 1 92 ? 8.078 3.610 -15.763 1.00 93.62 92 LEU A CA 1
ATOM 778 C C . LEU A 1 92 ? 7.338 4.569 -16.695 1.00 93.62 92 LEU A C 1
ATOM 780 O O . LEU A 1 92 ? 7.888 4.950 -17.732 1.00 93.62 92 LEU A O 1
ATOM 784 N N . ASN A 1 93 ? 6.141 5.009 -16.309 1.00 92.69 93 ASN A N 1
ATOM 785 C CA . ASN A 1 93 ? 5.347 5.979 -17.056 1.00 92.69 93 ASN A CA 1
ATOM 786 C C . ASN A 1 93 ? 6.071 7.324 -17.154 1.00 92.69 93 ASN A C 1
ATOM 788 O O . ASN A 1 93 ? 6.181 7.885 -18.243 1.00 92.69 93 ASN A O 1
ATOM 792 N N . LYS A 1 94 ? 6.673 7.814 -16.063 1.00 91.94 94 LYS A N 1
ATOM 793 C CA . LYS A 1 94 ? 7.503 9.029 -16.078 1.00 91.94 94 LYS A CA 1
ATOM 794 C C . LYS A 1 94 ? 8.676 8.905 -17.051 1.00 91.94 94 LYS A C 1
ATOM 796 O O . LYS A 1 94 ? 8.968 9.841 -17.804 1.00 91.94 94 LYS A O 1
ATOM 801 N N . LYS A 1 95 ? 9.339 7.745 -17.074 1.00 92.50 95 LYS A N 1
ATOM 802 C CA . LYS A 1 95 ? 10.443 7.483 -18.003 1.00 92.50 95 LYS A CA 1
ATOM 803 C C . LYS A 1 95 ? 9.963 7.438 -19.457 1.00 92.50 95 LYS A C 1
ATOM 805 O O . LYS A 1 95 ? 10.604 8.043 -20.315 1.00 92.50 95 LYS A O 1
ATOM 810 N N . LEU A 1 96 ? 8.839 6.776 -19.729 1.00 93.75 96 LEU A N 1
ATOM 811 C CA . LEU A 1 96 ? 8.221 6.722 -21.056 1.00 93.75 96 LEU A CA 1
ATOM 812 C C . LEU A 1 96 ? 7.811 8.122 -21.539 1.00 93.75 96 LEU A C 1
ATOM 814 O O . LEU A 1 96 ? 8.156 8.510 -22.654 1.00 93.75 96 LEU A O 1
ATOM 818 N N . ASN A 1 97 ? 7.163 8.909 -20.680 1.00 92.06 97 ASN A N 1
ATOM 819 C CA . ASN A 1 97 ? 6.729 10.270 -20.992 1.00 92.06 97 ASN A CA 1
ATOM 820 C C . ASN A 1 97 ? 7.912 11.193 -21.299 1.00 92.06 97 ASN A C 1
ATOM 822 O O . ASN A 1 97 ? 7.856 11.950 -22.262 1.00 92.06 97 ASN A O 1
ATOM 826 N N . THR A 1 98 ? 9.019 11.074 -20.559 1.00 91.56 98 THR A N 1
ATOM 827 C CA . THR A 1 98 ? 10.267 11.798 -20.872 1.00 91.56 98 THR A CA 1
ATOM 828 C C . THR A 1 98 ? 10.736 11.513 -22.304 1.00 91.56 98 THR A C 1
ATOM 830 O O . THR A 1 98 ? 11.123 12.430 -23.026 1.00 91.56 98 THR A O 1
ATOM 833 N N . ILE A 1 99 ? 10.687 10.249 -22.742 1.00 90.50 99 ILE A N 1
ATOM 834 C CA . ILE A 1 99 ? 11.097 9.864 -24.100 1.00 90.50 99 ILE A CA 1
ATOM 835 C C . ILE A 1 99 ? 10.150 10.458 -25.153 1.00 90.50 99 ILE A C 1
ATOM 837 O O . ILE A 1 99 ? 10.622 10.980 -26.163 1.00 90.50 99 ILE A O 1
ATOM 841 N N . ILE A 1 100 ? 8.837 10.411 -24.907 1.00 88.94 100 ILE A N 1
ATOM 842 C CA . ILE A 1 100 ? 7.806 10.942 -25.815 1.00 88.94 100 ILE A CA 1
ATOM 843 C C . ILE A 1 100 ? 7.923 12.467 -25.961 1.00 88.94 100 ILE A C 1
ATOM 845 O O . ILE A 1 100 ? 7.911 12.984 -27.075 1.00 88.94 100 ILE A O 1
ATOM 849 N N . VAL A 1 101 ? 8.080 13.200 -24.856 1.00 86.44 101 VAL A N 1
ATOM 850 C CA . VAL A 1 101 ? 8.218 14.667 -24.881 1.00 86.44 101 VAL A CA 1
ATOM 851 C C . VAL A 1 101 ? 9.498 15.082 -25.611 1.00 86.44 101 VAL A C 1
ATOM 853 O O . VAL A 1 101 ? 9.482 15.998 -26.433 1.00 86.44 101 VAL A O 1
ATOM 856 N N . ASN A 1 102 ? 10.608 14.377 -25.376 1.00 83.50 102 ASN A N 1
ATOM 857 C CA . ASN A 1 102 ? 11.865 14.647 -26.076 1.00 83.50 102 ASN A CA 1
ATOM 858 C C . ASN A 1 102 ? 11.771 14.383 -27.586 1.00 83.50 102 ASN A C 1
ATOM 860 O O . ASN A 1 102 ? 12.457 15.044 -28.361 1.00 83.50 102 ASN A O 1
ATOM 864 N N . GLU A 1 103 ? 10.930 13.441 -28.015 1.00 81.56 103 GLU A N 1
ATOM 865 C CA . GLU A 1 103 ? 10.653 13.184 -29.430 1.00 81.56 103 GLU A CA 1
ATOM 866 C C . GLU A 1 103 ? 9.879 14.328 -30.094 1.00 81.56 103 GLU A C 1
ATOM 868 O O . GLU A 1 103 ? 10.230 14.731 -31.201 1.00 81.56 103 GLU A O 1
ATOM 873 N N . GLN A 1 104 ? 8.883 14.896 -29.412 1.00 77.38 104 GLN A N 1
ATOM 874 C CA . GLN A 1 104 ? 8.082 16.012 -29.932 1.00 77.38 104 GLN A CA 1
ATOM 875 C C . GLN A 1 104 ? 8.897 17.302 -30.121 1.00 77.38 104 GLN A C 1
ATOM 877 O O . GLN A 1 104 ? 8.587 18.105 -30.997 1.00 77.38 104 GLN A O 1
ATOM 882 N N . ASN A 1 105 ? 9.953 17.486 -29.326 1.00 74.25 105 ASN A N 1
ATOM 883 C CA . ASN A 1 105 ? 10.794 18.685 -29.343 1.00 74.25 105 ASN A CA 1
ATOM 884 C C . ASN A 1 105 ? 11.942 18.639 -30.372 1.00 74.25 105 ASN A C 1
ATOM 886 O O . ASN A 1 105 ? 12.692 19.609 -30.490 1.00 74.25 105 ASN A O 1
ATOM 890 N N . GLN A 1 106 ? 12.123 17.534 -31.105 1.00 68.81 106 GLN A N 1
ATOM 891 C CA . GLN A 1 106 ? 13.219 17.398 -32.068 1.00 68.81 106 GLN A CA 1
ATOM 892 C C . GLN A 1 106 ? 12.831 17.868 -33.477 1.00 68.81 106 GLN A C 1
ATOM 894 O O . GLN A 1 106 ? 11.839 17.432 -34.057 1.00 68.81 106 GLN A O 1
ATOM 899 N N . VAL A 1 107 ? 13.681 18.715 -34.066 1.00 63.72 107 VAL A N 1
ATOM 900 C CA . VAL A 1 107 ? 13.635 19.050 -35.497 1.00 63.72 107 VAL A CA 1
ATOM 901 C C . VAL A 1 107 ? 14.160 17.846 -36.280 1.00 63.72 107 VAL A C 1
ATOM 903 O O . VAL A 1 107 ? 15.303 17.440 -36.085 1.00 63.72 107 VAL A O 1
ATOM 906 N N . ASN A 1 108 ? 13.333 17.264 -37.153 1.00 60.41 108 ASN A N 1
ATOM 907 C CA . ASN A 1 108 ? 13.737 16.130 -37.985 1.00 60.41 108 ASN A CA 1
ATOM 908 C C . ASN A 1 108 ? 14.896 16.527 -38.912 1.00 60.41 108 ASN A C 1
ATOM 910 O O . ASN A 1 108 ? 14.733 17.375 -39.789 1.00 60.41 108 ASN A O 1
ATOM 914 N N . GLN A 1 109 ? 16.049 15.892 -38.719 1.00 65.31 109 GLN A N 1
ATOM 915 C CA . GLN A 1 109 ? 17.144 15.855 -39.682 1.00 65.31 109 GLN A CA 1
ATOM 916 C C . GLN A 1 109 ? 17.200 14.440 -40.272 1.00 65.31 109 GLN A C 1
ATOM 918 O O . GLN A 1 109 ? 17.050 13.457 -39.545 1.00 65.31 109 GLN A O 1
ATOM 923 N N . ASP A 1 110 ? 17.361 14.339 -41.590 1.00 69.75 110 ASP A N 1
ATOM 924 C CA . ASP A 1 110 ? 17.380 13.066 -42.323 1.00 69.75 110 ASP A CA 1
ATOM 925 C C . ASP A 1 110 ? 18.825 12.609 -42.582 1.00 69.75 110 ASP A C 1
ATOM 927 O O . ASP A 1 110 ? 19.261 12.484 -43.726 1.00 69.75 110 ASP A O 1
ATOM 931 N N . ASP A 1 111 ? 19.595 12.392 -41.513 1.00 82.19 111 ASP A N 1
ATOM 932 C CA . ASP A 1 111 ? 20.925 11.780 -41.582 1.00 82.19 111 ASP A CA 1
ATOM 933 C C . ASP A 1 111 ? 20.956 10.373 -40.947 1.00 82.19 111 ASP A C 1
ATOM 935 O O . ASP A 1 111 ? 20.062 9.966 -40.200 1.00 82.19 111 ASP A O 1
ATOM 939 N N . GLU A 1 112 ? 21.984 9.587 -41.283 1.00 82.12 112 GLU A N 1
ATOM 940 C CA . GLU A 1 112 ? 22.139 8.189 -40.838 1.00 82.12 112 GLU A CA 1
ATOM 941 C C . GLU A 1 112 ? 22.205 8.070 -39.305 1.00 82.12 112 GLU A C 1
ATOM 943 O O . GLU A 1 112 ? 21.657 7.139 -38.711 1.00 82.12 112 GLU A O 1
ATOM 948 N N . LEU A 1 113 ? 22.800 9.065 -38.640 1.00 82.06 113 LEU A N 1
ATOM 949 C CA . LEU A 1 113 ? 22.833 9.143 -37.183 1.00 82.06 113 LEU A CA 1
ATOM 950 C C . LEU A 1 113 ? 21.424 9.326 -36.598 1.00 82.06 113 LEU A C 1
ATOM 952 O O . LEU A 1 113 ? 21.066 8.631 -35.643 1.00 82.06 113 LEU A O 1
ATOM 956 N N . SER A 1 114 ? 20.601 10.198 -37.187 1.00 81.62 114 SER A N 1
ATOM 957 C CA . SER A 1 114 ? 19.207 10.387 -36.771 1.00 81.62 114 SER A CA 1
ATOM 958 C C . SER A 1 114 ? 18.372 9.119 -36.936 1.00 81.62 114 SER A C 1
ATOM 960 O O . SER A 1 114 ? 17.494 8.862 -36.108 1.00 81.62 114 SER A O 1
ATOM 962 N N . LEU A 1 115 ? 18.655 8.286 -37.945 1.00 84.56 115 LEU A N 1
ATOM 963 C CA . LEU A 1 115 ? 18.002 6.983 -38.104 1.00 84.56 115 LEU A CA 1
ATOM 964 C C . LEU A 1 115 ? 18.335 6.034 -36.942 1.00 84.56 115 LEU A C 1
ATOM 966 O O . LEU A 1 115 ? 17.425 5.461 -36.342 1.00 84.56 115 LEU A O 1
ATOM 970 N N . HIS A 1 116 ? 19.612 5.899 -36.575 1.00 86.12 116 HIS A N 1
ATOM 971 C CA . HIS A 1 116 ? 20.017 5.047 -35.451 1.00 86.12 116 HIS A CA 1
ATOM 972 C C . HIS A 1 116 ? 19.454 5.528 -34.108 1.00 86.12 116 HIS A C 1
ATOM 974 O O . HIS A 1 116 ? 19.026 4.711 -33.292 1.00 86.12 116 HIS A O 1
ATOM 980 N N . VAL A 1 117 ? 19.403 6.846 -33.888 1.00 86.19 117 VAL A N 1
ATOM 981 C CA . VAL A 1 117 ? 18.793 7.436 -32.685 1.00 86.19 117 VAL A CA 1
ATOM 982 C C . VAL A 1 117 ? 17.288 7.155 -32.632 1.00 86.19 117 VAL A C 1
ATOM 984 O O . VAL A 1 117 ? 16.779 6.816 -31.562 1.00 86.19 117 VAL A O 1
ATOM 987 N N . LYS A 1 118 ? 16.580 7.252 -33.768 1.00 85.56 118 LYS A N 1
ATOM 988 C CA . LYS A 1 118 ? 15.152 6.906 -33.867 1.00 85.56 118 LYS A CA 1
ATOM 989 C C . LYS A 1 118 ? 14.906 5.443 -33.498 1.00 85.56 118 LYS A C 1
ATOM 991 O O . LYS A 1 118 ? 14.113 5.198 -32.596 1.00 85.56 118 LYS A O 1
ATOM 996 N N . ILE A 1 119 ? 15.645 4.506 -34.100 1.00 88.00 119 ILE A N 1
ATOM 997 C CA . ILE A 1 119 ? 15.522 3.065 -33.810 1.00 88.00 119 ILE A CA 1
ATOM 998 C C . ILE A 1 119 ? 15.754 2.790 -32.322 1.00 88.00 119 ILE A C 1
ATOM 1000 O O . ILE A 1 119 ? 14.901 2.211 -31.658 1.00 88.00 119 ILE A O 1
ATOM 1004 N N . PHE A 1 120 ? 16.863 3.283 -31.763 1.00 88.94 120 PHE A N 1
ATOM 1005 C CA . PHE A 1 120 ? 17.179 3.079 -30.348 1.00 88.94 120 PHE A CA 1
ATOM 1006 C C . PHE A 1 120 ? 16.080 3.612 -29.416 1.00 88.94 120 PHE A C 1
ATOM 1008 O O . PHE A 1 120 ? 15.755 2.996 -28.400 1.00 88.94 120 PHE A O 1
ATOM 1015 N N . ARG A 1 121 ? 15.490 4.764 -29.749 1.00 89.00 121 ARG A N 1
ATOM 1016 C CA . ARG A 1 121 ? 14.388 5.356 -28.986 1.00 89.00 121 ARG A CA 1
ATOM 1017 C C . ARG A 1 121 ? 13.097 4.549 -29.115 1.00 89.00 121 ARG A C 1
ATOM 1019 O O . ARG A 1 121 ? 12.385 4.389 -28.123 1.00 89.00 121 ARG A O 1
ATOM 1026 N N . ASP A 1 122 ? 12.780 4.078 -30.314 1.00 90.75 122 ASP A N 1
ATOM 1027 C CA . ASP A 1 122 ? 11.595 3.263 -30.571 1.00 90.75 122 ASP A CA 1
ATOM 1028 C C . ASP A 1 122 ? 11.673 1.934 -29.813 1.00 90.75 122 ASP A C 1
ATOM 1030 O O . ASP A 1 122 ? 10.725 1.596 -29.100 1.00 90.75 122 ASP A O 1
ATOM 1034 N N . ASP A 1 123 ? 12.840 1.285 -29.817 1.00 91.88 123 ASP A N 1
ATOM 1035 C CA . ASP A 1 123 ? 13.109 0.081 -29.025 1.00 91.88 123 ASP A CA 1
ATOM 1036 C C . ASP A 1 123 ? 12.916 0.340 -27.520 1.00 91.88 123 ASP A C 1
ATOM 1038 O O . ASP A 1 123 ? 12.298 -0.452 -26.805 1.00 91.88 123 ASP A O 1
ATOM 1042 N N . GLN A 1 124 ? 13.396 1.482 -27.009 1.00 92.81 124 GLN A N 1
ATOM 1043 C CA . GLN A 1 124 ? 13.180 1.860 -25.608 1.00 92.81 124 GLN A CA 1
ATOM 1044 C C . GLN A 1 124 ? 11.699 2.061 -25.272 1.00 92.81 124 GLN A C 1
ATOM 1046 O O . GLN A 1 124 ? 11.254 1.615 -24.210 1.00 92.81 124 GLN A O 1
ATOM 1051 N N . LYS A 1 125 ? 10.936 2.727 -26.149 1.00 93.81 125 LYS A N 1
ATOM 1052 C CA . LYS A 1 125 ? 9.488 2.914 -25.973 1.00 93.81 125 LYS A CA 1
ATOM 1053 C C . LYS A 1 125 ? 8.771 1.569 -25.960 1.00 93.81 125 LYS A C 1
ATOM 1055 O O . LYS A 1 125 ? 7.901 1.366 -25.118 1.00 93.81 125 LYS A O 1
ATOM 1060 N N . GLU A 1 126 ? 9.131 0.663 -26.864 1.00 94.19 126 GLU A N 1
ATOM 1061 C CA . GLU A 1 126 ? 8.535 -0.670 -26.943 1.00 94.19 126 GLU A CA 1
ATOM 1062 C C . GLU A 1 126 ? 8.799 -1.480 -25.670 1.00 94.19 126 GLU A C 1
ATOM 1064 O O . GLU A 1 126 ? 7.856 -2.004 -25.076 1.00 94.19 126 GLU A O 1
ATOM 1069 N N . ILE A 1 127 ? 10.052 -1.516 -25.200 1.00 94.56 127 ILE A N 1
ATOM 1070 C CA . ILE A 1 127 ? 10.420 -2.206 -23.956 1.00 94.56 127 ILE A CA 1
ATOM 1071 C C . ILE A 1 127 ? 9.635 -1.634 -22.771 1.00 94.56 127 ILE A C 1
ATOM 1073 O O . ILE A 1 127 ? 9.080 -2.398 -21.985 1.00 94.56 127 ILE A O 1
ATOM 1077 N N . LEU A 1 128 ? 9.558 -0.305 -22.640 1.00 94.44 128 LEU A N 1
ATOM 1078 C CA . LEU A 1 128 ? 8.831 0.328 -21.537 1.00 94.44 128 LEU A CA 1
ATOM 1079 C C . LEU A 1 128 ? 7.337 0.019 -21.585 1.00 94.44 128 LEU A C 1
ATOM 1081 O O . LEU A 1 128 ? 6.781 -0.356 -20.561 1.00 94.44 128 LEU A O 1
ATOM 1085 N N . LYS A 1 129 ? 6.700 0.121 -22.757 1.00 94.44 129 LYS A N 1
ATOM 1086 C CA . LYS A 1 129 ? 5.275 -0.204 -22.923 1.00 94.44 129 LYS A CA 1
ATOM 1087 C C . LYS A 1 129 ? 4.982 -1.662 -22.573 1.00 94.44 129 LYS A C 1
ATOM 1089 O O . LYS A 1 129 ? 4.053 -1.920 -21.820 1.00 94.44 129 LYS A O 1
ATOM 1094 N N . SER A 1 130 ? 5.801 -2.594 -23.062 1.00 93.94 130 SER A N 1
ATOM 1095 C CA . SER A 1 130 ? 5.684 -4.026 -22.747 1.00 93.94 130 SER A CA 1
ATOM 1096 C C . SER A 1 130 ? 5.795 -4.284 -21.238 1.00 93.94 130 SER A C 1
ATOM 1098 O O . SER A 1 130 ? 4.949 -4.965 -20.658 1.00 93.94 130 SER A O 1
ATOM 1100 N N . VAL A 1 131 ? 6.790 -3.688 -20.573 1.00 93.56 131 VAL A N 1
ATOM 1101 C CA . VAL A 1 131 ? 6.987 -3.851 -19.125 1.00 93.56 131 VAL A CA 1
ATOM 1102 C C . VAL A 1 131 ? 5.855 -3.202 -18.320 1.00 93.56 131 VAL A C 1
ATOM 1104 O O . VAL A 1 131 ? 5.381 -3.816 -17.368 1.00 93.56 131 VAL A O 1
ATOM 1107 N N . ILE A 1 132 ? 5.375 -2.018 -18.719 1.00 94.62 132 ILE A 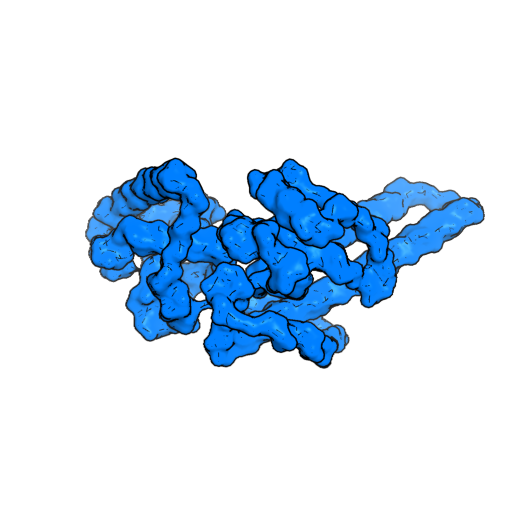N 1
ATOM 1108 C CA . ILE A 1 132 ? 4.215 -1.352 -18.100 1.00 94.62 132 ILE A CA 1
ATOM 1109 C C . ILE A 1 132 ? 2.985 -2.257 -18.175 1.00 94.62 132 ILE A C 1
ATOM 1111 O O . ILE A 1 132 ? 2.387 -2.540 -17.142 1.00 94.62 132 ILE A O 1
ATOM 1115 N N . SER A 1 133 ? 2.652 -2.785 -19.356 1.00 92.69 133 SER A N 1
ATOM 1116 C CA . SER A 1 133 ? 1.509 -3.694 -19.512 1.00 92.69 133 SER A CA 1
ATOM 1117 C C . SER A 1 133 ? 1.648 -4.962 -18.666 1.00 92.69 133 SER A C 1
ATOM 1119 O O . SER A 1 133 ? 0.662 -5.459 -18.124 1.00 92.69 133 SER A O 1
ATOM 1121 N N . LYS A 1 134 ? 2.872 -5.478 -18.499 1.00 92.25 134 LYS A N 1
ATOM 1122 C CA . LYS A 1 134 ? 3.129 -6.632 -17.631 1.00 92.25 134 LYS A CA 1
ATOM 1123 C C . LYS A 1 134 ? 2.905 -6.313 -16.149 1.00 92.25 134 LYS A C 1
ATOM 1125 O O . LYS A 1 134 ? 2.345 -7.148 -15.445 1.00 92.25 134 LYS A O 1
ATOM 1130 N N . ILE A 1 135 ? 3.307 -5.131 -15.686 1.00 93.00 135 ILE A N 1
ATOM 1131 C CA . ILE A 1 135 ? 3.091 -4.692 -14.297 1.00 93.00 135 ILE A CA 1
ATOM 1132 C C . ILE A 1 135 ? 1.614 -4.408 -14.039 1.00 93.00 135 ILE A C 1
ATOM 1134 O O . ILE A 1 135 ? 1.090 -4.881 -13.042 1.00 93.00 135 ILE A O 1
ATOM 1138 N N . GLN A 1 136 ? 0.923 -3.749 -14.970 1.00 93.25 136 GLN A N 1
ATOM 1139 C CA . GLN A 1 136 ? -0.531 -3.559 -14.911 1.00 93.25 136 GLN A CA 1
ATOM 1140 C C . GLN A 1 136 ? -1.266 -4.903 -14.804 1.00 93.25 136 GLN A C 1
ATOM 1142 O O . GLN A 1 136 ? -2.150 -5.079 -13.972 1.00 93.25 136 GLN A O 1
ATOM 1147 N N . SER A 1 137 ? -0.863 -5.895 -15.607 1.00 91.56 137 SER A N 1
ATOM 1148 C CA . SER A 1 137 ? -1.413 -7.250 -15.503 1.00 91.56 137 SER A CA 1
ATOM 1149 C C . SER A 1 137 ? -1.116 -7.891 -14.145 1.00 91.56 137 SER A C 1
ATOM 1151 O O . SER A 1 137 ? -1.992 -8.544 -13.584 1.00 91.56 137 SER A O 1
ATOM 1153 N N . LEU A 1 138 ? 0.093 -7.710 -13.605 1.00 91.06 138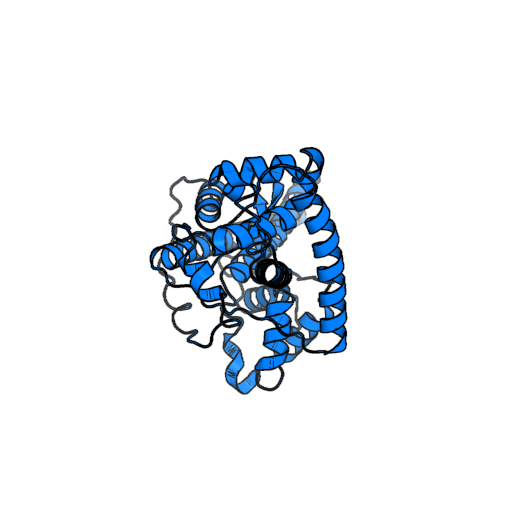 LEU A N 1
ATOM 1154 C CA . LEU A 1 138 ? 0.463 -8.214 -12.282 1.00 91.06 138 LEU A CA 1
ATOM 1155 C C . LEU A 1 138 ? -0.373 -7.562 -11.171 1.00 91.06 138 LEU A C 1
ATOM 1157 O O . LEU A 1 138 ? -0.873 -8.274 -10.309 1.00 91.06 138 LEU A O 1
ATOM 1161 N N . GLU A 1 139 ? -0.599 -6.252 -11.228 1.00 92.62 139 GLU A N 1
ATOM 1162 C CA . GLU A 1 139 ? -1.427 -5.522 -10.262 1.00 92.62 139 GLU A CA 1
ATOM 1163 C C . GLU A 1 139 ? -2.875 -6.011 -10.265 1.00 92.62 139 GLU A C 1
ATOM 1165 O O . GLU A 1 139 ? -3.416 -6.339 -9.209 1.00 92.62 139 GLU A O 1
ATOM 1170 N N . LEU A 1 140 ? -3.480 -6.189 -11.445 1.00 92.38 140 LEU A N 1
ATOM 1171 C CA . LEU A 1 140 ? -4.826 -6.761 -11.542 1.00 92.38 140 LEU A CA 1
ATOM 1172 C C . LEU A 1 140 ? -4.901 -8.186 -10.975 1.00 92.38 140 LEU A C 1
ATOM 1174 O O . LEU A 1 140 ? -5.916 -8.548 -10.376 1.00 92.38 140 LEU A O 1
ATOM 1178 N N . LYS A 1 141 ? -3.843 -8.998 -11.120 1.00 89.56 141 LYS A N 1
ATOM 1179 C CA . LYS A 1 141 ? -3.776 -10.335 -10.498 1.00 89.56 141 LYS A CA 1
ATOM 1180 C C . LYS A 1 141 ? -3.713 -10.251 -8.981 1.00 89.56 141 LYS A C 1
ATOM 1182 O O . LYS A 1 141 ? -4.446 -10.980 -8.321 1.00 89.56 141 LYS A O 1
ATOM 1187 N N . VAL A 1 142 ? -2.868 -9.374 -8.442 1.00 90.44 142 VAL A N 1
ATOM 1188 C CA . VAL A 1 142 ? -2.740 -9.163 -6.994 1.00 90.44 142 VAL A CA 1
ATOM 1189 C C . VAL A 1 142 ? -4.080 -8.711 -6.410 1.00 90.44 142 VAL A C 1
ATOM 1191 O O . VAL A 1 142 ? -4.556 -9.318 -5.456 1.00 90.44 142 VAL A O 1
ATOM 1194 N N . LEU A 1 143 ? -4.735 -7.728 -7.033 1.00 90.94 143 LEU A N 1
ATOM 1195 C CA . LEU A 1 143 ? -6.050 -7.234 -6.616 1.00 90.94 143 LEU A CA 1
ATOM 1196 C C . LEU A 1 143 ? -7.148 -8.299 -6.717 1.00 90.94 143 LEU A C 1
ATOM 1198 O O . LEU A 1 143 ? -7.969 -8.436 -5.815 1.00 90.94 143 LEU A O 1
ATOM 1202 N N . SER A 1 144 ? -7.168 -9.081 -7.796 1.00 90.06 144 SER A N 1
ATOM 1203 C CA . SER A 1 144 ? -8.167 -10.145 -7.957 1.00 90.06 144 SER A CA 1
ATOM 1204 C C . SER A 1 144 ? -7.991 -11.238 -6.906 1.00 90.06 144 SER A C 1
ATOM 1206 O O . SER A 1 144 ? -8.968 -11.660 -6.295 1.00 90.06 144 SER A O 1
ATOM 1208 N N . ARG A 1 145 ? -6.743 -11.635 -6.626 1.00 86.19 145 ARG A N 1
ATOM 1209 C CA . ARG A 1 145 ? -6.434 -12.606 -5.572 1.00 86.19 145 ARG A CA 1
ATOM 1210 C C . ARG A 1 145 ? -6.803 -12.075 -4.190 1.00 86.19 145 ARG A C 1
ATOM 1212 O O . ARG A 1 145 ? -7.413 -12.805 -3.419 1.00 86.19 145 ARG A O 1
ATOM 1219 N N . ALA A 1 146 ? -6.496 -10.809 -3.901 1.00 86.44 146 ALA A N 1
ATOM 1220 C CA . ALA A 1 146 ? -6.928 -10.158 -2.669 1.00 86.44 146 ALA A CA 1
ATOM 1221 C C . ALA A 1 146 ? -8.452 -10.229 -2.525 1.00 86.44 146 ALA A C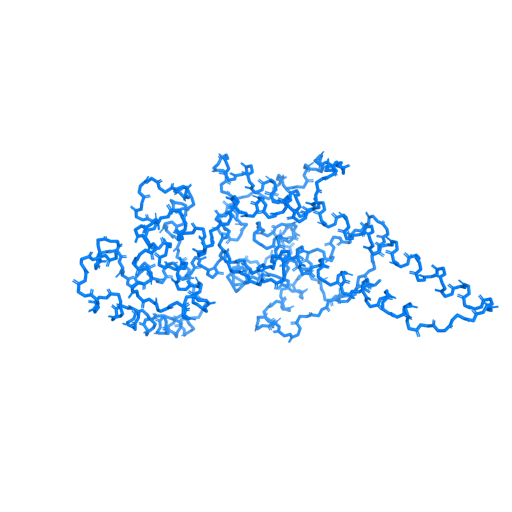 1
ATOM 1223 O O . ALA A 1 146 ? -8.960 -10.558 -1.460 1.00 86.44 146 ALA A O 1
ATOM 1224 N N . LEU A 1 147 ? -9.201 -9.988 -3.604 1.00 87.44 147 LEU A N 1
ATOM 1225 C CA . LEU A 1 147 ? -10.661 -10.055 -3.572 1.00 87.44 147 LEU A CA 1
ATOM 1226 C C . LEU A 1 147 ? -11.182 -11.478 -3.337 1.00 87.44 147 LEU A C 1
ATOM 1228 O O . LEU A 1 147 ? -12.172 -11.652 -2.623 1.00 87.44 147 LEU A O 1
ATOM 1232 N N . ASP A 1 148 ? -10.543 -12.484 -3.923 1.00 85.75 148 ASP A N 1
ATOM 1233 C CA . ASP A 1 148 ? -10.900 -13.884 -3.692 1.00 85.75 148 ASP A CA 1
ATOM 1234 C C . ASP A 1 148 ? -10.596 -14.299 -2.245 1.00 85.75 148 ASP A C 1
ATOM 1236 O O . ASP A 1 148 ? -11.456 -14.867 -1.572 1.00 85.75 148 ASP A O 1
ATOM 1240 N N . ASP A 1 149 ? -9.429 -13.919 -1.721 1.00 83.81 149 ASP A N 1
ATOM 1241 C CA . ASP A 1 149 ? -9.047 -14.136 -0.323 1.00 83.81 149 ASP A CA 1
ATOM 1242 C C . ASP A 1 149 ? -10.010 -13.443 0.650 1.00 83.81 149 ASP A C 1
ATOM 1244 O O . ASP A 1 149 ? -10.479 -14.067 1.606 1.00 83.81 149 ASP A O 1
ATOM 1248 N N . PHE A 1 150 ? -10.409 -12.203 0.347 1.00 82.50 150 PHE A N 1
ATOM 1249 C CA . PHE A 1 150 ? -11.428 -11.471 1.095 1.00 82.50 150 PHE A CA 1
ATOM 1250 C C . PHE A 1 150 ? -12.749 -12.243 1.163 1.00 82.50 150 PHE A C 1
ATOM 1252 O O . PHE A 1 150 ? -13.298 -12.455 2.243 1.00 82.50 150 PHE A O 1
ATOM 1259 N N . LYS A 1 151 ? -13.260 -12.690 0.009 1.00 83.69 151 LYS A N 1
ATOM 1260 C CA . LYS A 1 151 ? -14.541 -13.410 -0.095 1.00 83.69 151 LYS A CA 1
ATOM 1261 C C . LYS A 1 151 ? -14.508 -14.765 0.601 1.00 83.69 151 LYS A C 1
ATOM 1263 O O . LYS A 1 151 ? -15.515 -15.190 1.166 1.00 83.69 151 LYS A O 1
ATOM 1268 N N . GLU A 1 152 ? -13.371 -15.448 0.548 1.00 82.25 152 GLU A N 1
ATOM 1269 C CA . GLU A 1 152 ? -13.169 -16.737 1.207 1.00 82.25 152 GLU A CA 1
ATOM 1270 C C . GLU A 1 152 ? -12.848 -16.599 2.702 1.00 82.25 152 GLU A C 1
ATOM 1272 O O . GLU A 1 152 ? -12.687 -17.606 3.393 1.00 82.25 152 GLU A O 1
ATOM 1277 N N . ASN A 1 153 ? -12.789 -15.369 3.229 1.00 72.06 153 ASN A N 1
ATOM 1278 C CA . ASN A 1 153 ? -12.361 -15.065 4.596 1.00 72.06 153 ASN A CA 1
ATOM 1279 C C . ASN A 1 153 ? -10.968 -15.623 4.913 1.00 72.06 153 ASN A C 1
ATOM 1281 O O . ASN A 1 153 ? -10.629 -15.892 6.070 1.00 72.06 153 ASN A O 1
ATOM 1285 N N . ARG A 1 154 ? -10.148 -15.788 3.872 1.00 69.56 154 ARG A N 1
ATOM 1286 C CA . ARG A 1 154 ? -8.714 -15.965 4.009 1.00 69.56 154 ARG A CA 1
ATOM 1287 C C . ARG A 1 154 ? -8.165 -14.575 4.240 1.00 69.56 154 ARG A C 1
ATOM 1289 O O . ARG A 1 154 ? -7.913 -13.830 3.306 1.00 69.56 154 ARG A O 1
ATOM 1296 N N . LEU A 1 155 ? -8.016 -14.202 5.503 1.00 60.06 155 LEU A N 1
ATOM 1297 C CA . LEU A 1 155 ? -7.207 -13.034 5.810 1.00 60.06 155 LEU A CA 1
ATOM 1298 C C . LEU A 1 155 ? -5.838 -13.304 5.208 1.00 60.06 155 LEU A C 1
ATOM 1300 O O . LEU A 1 155 ? -5.202 -14.304 5.573 1.00 60.06 155 LEU A O 1
ATOM 1304 N N . SER A 1 156 ? -5.417 -12.456 4.268 1.00 51.62 156 SER A N 1
ATOM 1305 C CA . SER A 1 156 ? -4.006 -12.419 3.952 1.00 51.62 156 SER A CA 1
ATOM 1306 C C . SER A 1 156 ? -3.344 -12.088 5.276 1.00 51.62 156 SER A C 1
ATOM 1308 O O . SER A 1 156 ? -3.689 -11.164 6.006 1.00 51.62 156 SER A O 1
ATOM 1310 N N . LYS A 1 157 ? -2.531 -13.028 5.719 1.00 53.47 157 LYS A N 1
ATOM 1311 C CA . LYS A 1 157 ? -1.688 -12.803 6.867 1.00 53.47 157 LYS A CA 1
ATOM 1312 C C . LYS A 1 157 ? -0.482 -12.168 6.219 1.00 53.47 157 LYS A C 1
ATOM 1314 O O . LYS A 1 157 ? 0.281 -12.925 5.610 1.00 53.47 157 LYS A O 1
ATOM 1319 N N . PRO A 1 158 ? -0.303 -10.832 6.267 1.00 48.66 158 PRO A N 1
ATOM 1320 C CA . PRO A 1 158 ? 1.002 -10.301 5.934 1.00 48.66 158 PRO A CA 1
ATOM 1321 C C . PRO A 1 158 ? 2.000 -11.138 6.748 1.00 48.66 158 PRO A C 1
ATOM 1323 O O . PRO A 1 158 ? 1.746 -11.371 7.941 1.00 48.66 158 PRO A O 1
ATOM 1326 N N . PRO A 1 159 ? 3.086 -11.660 6.144 1.00 47.66 159 PRO A N 1
ATOM 1327 C CA . PRO A 1 159 ? 4.064 -12.494 6.843 1.00 47.66 159 PRO A CA 1
ATOM 1328 C C . PRO A 1 159 ? 4.573 -11.834 8.132 1.00 47.66 159 PRO A C 1
ATOM 1330 O O . PRO A 1 159 ? 5.083 -12.509 9.022 1.00 47.66 159 PRO A O 1
ATOM 1333 N N . PHE A 1 160 ? 4.395 -10.513 8.216 1.00 48.88 160 PHE A N 1
ATOM 1334 C CA . PHE A 1 160 ? 4.771 -9.616 9.288 1.00 48.88 160 PHE A CA 1
ATOM 1335 C C . PHE A 1 160 ? 3.778 -9.537 10.463 1.00 48.88 160 PHE A C 1
ATOM 1337 O O . PHE A 1 160 ? 4.181 -9.092 11.527 1.00 48.88 160 PHE A O 1
ATOM 1344 N N . LEU A 1 161 ? 2.511 -9.963 10.346 1.00 42.62 161 LEU A N 1
ATOM 1345 C CA . LEU A 1 161 ? 1.544 -9.842 11.461 1.00 42.62 161 LEU A CA 1
ATOM 1346 C C . LEU A 1 161 ? 1.129 -11.170 12.086 1.00 42.62 161 LEU A C 1
ATOM 1348 O O . LEU A 1 161 ? 0.797 -11.212 13.270 1.00 42.62 161 LEU A O 1
ATOM 1352 N N . PHE A 1 162 ? 1.184 -12.274 11.341 1.00 45.66 162 PHE A N 1
ATOM 1353 C CA . PHE A 1 162 ? 0.788 -13.573 11.873 1.00 45.66 162 PHE A CA 1
ATOM 1354 C C . PHE A 1 162 ? 1.696 -14.673 11.327 1.00 45.66 162 PHE A C 1
ATOM 1356 O O . PHE A 1 162 ? 1.776 -14.884 10.121 1.00 45.66 162 PHE A O 1
ATOM 1363 N N . ASN A 1 163 ? 2.349 -15.414 12.229 1.00 36.03 163 ASN A N 1
ATOM 1364 C CA . ASN A 1 163 ? 3.104 -16.622 11.892 1.00 36.03 163 ASN A CA 1
ATOM 1365 C C . ASN A 1 163 ? 2.203 -17.597 11.106 1.00 36.03 163 ASN A C 1
ATOM 1367 O O . ASN A 1 163 ? 1.381 -18.272 11.727 1.00 36.03 163 ASN A O 1
ATOM 1371 N N . ASN A 1 164 ? 2.321 -17.665 9.771 1.00 35.56 164 ASN A N 1
ATOM 1372 C CA . ASN A 1 164 ? 2.411 -18.919 9.004 1.00 35.56 164 ASN A CA 1
ATOM 1373 C C . ASN A 1 164 ? 2.362 -18.756 7.467 1.00 35.56 164 ASN A C 1
ATOM 1375 O O . ASN A 1 164 ? 1.440 -18.172 6.911 1.00 35.56 164 ASN A O 1
ATOM 1379 N N . THR A 1 165 ? 3.310 -19.472 6.841 1.00 40.66 165 THR A N 1
ATOM 1380 C CA . THR A 1 165 ? 3.304 -20.160 5.527 1.00 40.66 165 THR A CA 1
ATOM 1381 C C . THR A 1 165 ? 3.229 -19.346 4.225 1.00 40.66 165 THR A C 1
ATOM 1383 O O . THR A 1 165 ? 2.167 -19.051 3.698 1.00 40.66 165 THR A O 1
ATOM 1386 N N . ILE A 1 166 ? 4.426 -19.147 3.659 1.00 47.12 166 ILE A N 1
ATOM 1387 C CA . ILE A 1 166 ? 4.838 -18.375 2.468 1.00 47.12 166 ILE A CA 1
ATOM 1388 C C . ILE A 1 166 ? 4.626 -19.111 1.115 1.00 47.12 166 ILE A C 1
ATOM 1390 O O . ILE A 1 166 ? 4.713 -18.511 0.046 1.00 47.12 166 ILE A O 1
ATOM 1394 N N . ASN A 1 167 ? 4.324 -20.414 1.107 1.00 37.59 167 ASN A N 1
ATOM 1395 C CA . ASN A 1 167 ? 4.575 -21.255 -0.078 1.00 37.59 167 ASN A CA 1
ATOM 1396 C C . ASN A 1 167 ? 3.490 -21.299 -1.175 1.00 37.59 167 ASN A C 1
ATOM 1398 O O . ASN A 1 167 ? 3.738 -21.895 -2.221 1.00 37.59 167 ASN A O 1
ATOM 1402 N N . GLU A 1 168 ? 2.326 -20.670 -1.008 1.00 42.84 168 GLU A N 1
ATOM 1403 C CA . GLU A 1 168 ? 1.259 -20.689 -2.033 1.00 42.84 168 GLU A CA 1
ATOM 1404 C C . GLU A 1 168 ? 1.263 -19.459 -2.961 1.00 42.84 168 GLU A C 1
ATOM 1406 O O . GLU A 1 168 ? 0.437 -19.357 -3.871 1.00 42.84 168 GLU A O 1
ATOM 1411 N N . PHE A 1 169 ? 2.180 -18.502 -2.776 1.00 43.62 169 PHE A N 1
ATOM 1412 C CA . PHE A 1 169 ? 2.196 -17.285 -3.597 1.00 43.62 169 PHE A CA 1
ATOM 1413 C C . PHE A 1 169 ? 2.776 -17.509 -5.008 1.00 43.62 169 PHE A C 1
ATOM 1415 O O . PHE A 1 169 ? 2.278 -16.945 -5.977 1.00 43.62 169 PHE A O 1
ATOM 1422 N N . ILE A 1 170 ? 3.786 -18.378 -5.142 1.00 43.94 170 ILE A N 1
ATOM 1423 C CA . ILE A 1 170 ? 4.649 -18.459 -6.340 1.00 43.94 170 ILE A CA 1
ATOM 1424 C C . ILE A 1 170 ? 4.095 -19.399 -7.440 1.00 43.94 170 ILE A C 1
ATOM 1426 O O . ILE A 1 170 ? 4.533 -19.334 -8.589 1.00 43.94 170 ILE A O 1
ATOM 1430 N N . MET A 1 171 ? 3.118 -20.265 -7.138 1.00 37.41 171 MET A N 1
ATOM 1431 C CA . MET A 1 171 ? 2.698 -21.341 -8.058 1.00 37.41 171 MET A CA 1
ATOM 1432 C C . MET A 1 171 ? 1.596 -20.960 -9.062 1.00 37.41 171 MET A C 1
ATOM 1434 O O . MET A 1 171 ? 1.597 -21.499 -10.169 1.00 37.41 171 MET A O 1
ATOM 1438 N N . ASP A 1 172 ? 0.713 -20.003 -8.761 1.00 37.47 172 ASP A N 1
ATOM 1439 C CA . ASP A 1 172 ? -0.396 -19.645 -9.663 1.00 37.47 172 ASP A CA 1
ATOM 1440 C C . ASP A 1 172 ? -0.055 -18.489 -10.615 1.00 37.47 172 ASP A C 1
ATOM 1442 O O . ASP A 1 172 ? -0.633 -17.405 -10.609 1.00 37.47 172 ASP A O 1
ATOM 1446 N N . ASN A 1 173 ? 0.877 -18.761 -11.529 1.00 40.69 173 ASN A N 1
ATOM 1447 C CA . ASN A 1 173 ? 1.138 -17.928 -12.709 1.00 40.69 173 ASN A CA 1
ATOM 1448 C C . ASN A 1 173 ? 0.049 -18.053 -13.806 1.00 40.69 173 ASN A C 1
ATOM 1450 O O . ASN A 1 173 ? 0.248 -17.590 -14.931 1.00 40.69 173 ASN A O 1
ATOM 1454 N N . SER A 1 174 ? -1.092 -18.686 -13.511 1.00 36.62 174 SER A N 1
ATOM 1455 C CA . SER A 1 174 ? -2.047 -19.196 -14.505 1.00 36.62 174 SER A CA 1
ATOM 1456 C C . SER A 1 174 ? -3.163 -18.222 -14.912 1.00 36.62 174 SER A C 1
ATOM 1458 O O . SER A 1 174 ? -3.756 -18.407 -15.974 1.00 36.62 174 SER A O 1
ATOM 1460 N N . LEU A 1 175 ? -3.419 -17.141 -14.167 1.00 39.22 175 LEU A N 1
ATOM 1461 C CA . LEU A 1 175 ? -4.393 -16.125 -14.585 1.00 39.22 175 LEU A CA 1
ATOM 1462 C C . LEU A 1 175 ? -3.744 -15.144 -15.564 1.00 39.22 175 LEU A C 1
ATOM 1464 O O . LEU A 1 175 ? -3.250 -14.086 -15.184 1.00 39.22 175 LEU A O 1
ATOM 1468 N N . LEU A 1 176 ? -3.672 -15.514 -16.839 1.00 40.47 176 LEU A N 1
ATOM 1469 C CA . LEU A 1 176 ? -3.440 -14.554 -17.915 1.00 40.47 176 LEU A CA 1
ATOM 1470 C C . LEU A 1 176 ? -4.720 -13.727 -18.074 1.00 40.47 176 LEU A C 1
ATOM 1472 O O . LEU A 1 176 ? -5.730 -14.235 -18.553 1.00 40.47 176 LEU A O 1
ATOM 1476 N N . PHE A 1 177 ? -4.684 -12.451 -17.680 1.00 44.94 177 PHE A N 1
ATOM 1477 C CA . PHE A 1 177 ? -5.665 -11.487 -18.171 1.00 44.94 177 PHE A CA 1
ATOM 1478 C C . PHE A 1 177 ? -5.384 -11.288 -19.661 1.00 44.94 177 PHE A C 1
ATOM 1480 O O . PHE A 1 177 ? -4.575 -10.448 -20.053 1.00 44.94 177 PHE A O 1
ATOM 1487 N N . GLU A 1 178 ? -5.986 -12.134 -20.495 1.00 40.81 178 GLU A N 1
ATOM 1488 C CA . GLU A 1 178 ? -6.047 -11.890 -21.928 1.00 40.81 178 GLU A CA 1
ATOM 1489 C C . GLU A 1 178 ? -6.888 -10.631 -22.146 1.00 40.81 178 GLU A C 1
ATOM 1491 O O . GLU A 1 178 ? -8.064 -10.577 -21.785 1.00 40.81 178 GLU A O 1
ATOM 1496 N N . ASN A 1 179 ? -6.231 -9.603 -22.689 1.00 41.34 179 ASN A N 1
ATOM 1497 C CA . ASN A 1 179 ? -6.799 -8.321 -23.088 1.00 41.34 179 ASN A CA 1
ATOM 1498 C C . ASN A 1 179 ? -8.115 -8.504 -23.855 1.00 41.34 179 ASN A C 1
ATOM 1500 O O . ASN A 1 179 ? -8.111 -8.676 -25.072 1.00 41.34 179 ASN A O 1
ATOM 1504 N N . ASN A 1 180 ? -9.235 -8.382 -23.152 1.00 38.34 180 ASN A N 1
ATOM 1505 C CA . ASN A 1 180 ? -10.546 -8.186 -23.747 1.00 38.34 180 ASN A CA 1
ATOM 1506 C C . ASN A 1 180 ? -11.096 -6.854 -23.237 1.00 38.34 180 ASN A C 1
ATOM 1508 O O . ASN A 1 180 ? -11.747 -6.805 -22.203 1.00 38.34 180 ASN A O 1
ATOM 1512 N N . ASN A 1 181 ? -10.785 -5.785 -23.978 1.00 47.31 181 ASN A N 1
ATOM 1513 C CA . ASN A 1 181 ? -11.510 -4.510 -24.101 1.00 47.31 181 ASN A CA 1
ATOM 1514 C C . ASN A 1 181 ? -11.957 -3.722 -22.850 1.00 47.31 181 ASN A C 1
ATOM 1516 O O . ASN A 1 181 ? -12.597 -2.688 -23.026 1.00 47.31 181 ASN A O 1
ATOM 1520 N N . ASN A 1 182 ? -11.607 -4.127 -21.635 1.00 54.78 182 ASN A N 1
ATOM 1521 C CA . ASN A 1 182 ? -11.868 -3.343 -20.431 1.00 54.78 182 ASN A CA 1
ATOM 1522 C C . ASN A 1 182 ? -10.665 -2.440 -20.133 1.00 54.78 182 ASN A C 1
ATOM 1524 O O . ASN A 1 182 ? -9.519 -2.895 -20.157 1.00 54.78 182 ASN A O 1
ATOM 1528 N N . ASP A 1 183 ? -10.930 -1.158 -19.879 1.00 82.69 183 ASP A N 1
ATOM 1529 C CA . ASP A 1 183 ? -9.914 -0.185 -19.484 1.00 82.69 183 ASP A CA 1
ATOM 1530 C C . ASP A 1 183 ? -9.262 -0.665 -18.177 1.00 82.69 183 ASP A C 1
ATOM 1532 O O . ASP A 1 183 ? -9.951 -0.903 -17.184 1.00 82.69 183 ASP A O 1
ATOM 1536 N N . TYR A 1 184 ? -7.938 -0.856 -18.182 1.00 87.19 184 TYR A N 1
ATOM 1537 C CA . TYR A 1 184 ? -7.152 -1.264 -17.012 1.00 87.19 184 TYR A CA 1
ATOM 1538 C C . TYR A 1 184 ? -7.560 -0.481 -15.755 1.00 87.19 184 TYR A C 1
ATOM 1540 O O . TYR A 1 184 ? -7.741 -1.066 -14.686 1.00 87.19 184 TYR A O 1
ATOM 1548 N N . PHE A 1 185 ? -7.756 0.832 -15.913 1.00 86.12 185 PHE A N 1
ATOM 1549 C CA . PHE A 1 185 ? -8.145 1.721 -14.827 1.00 86.12 185 PHE A CA 1
ATOM 1550 C C . PHE A 1 185 ? -9.541 1.411 -14.286 1.00 86.12 185 PHE A C 1
ATOM 1552 O O . PHE A 1 185 ? -9.737 1.446 -13.078 1.00 86.12 185 PHE A O 1
ATOM 1559 N N . GLU A 1 186 ? -10.494 1.050 -15.145 1.00 87.75 186 GLU A N 1
ATOM 1560 C CA . GLU A 1 186 ? -11.853 0.696 -14.728 1.00 87.75 186 GLU A CA 1
ATOM 1561 C C . GLU A 1 186 ? -11.873 -0.613 -13.929 1.00 87.75 186 GLU A C 1
ATOM 1563 O O . GLU A 1 186 ? -12.522 -0.696 -12.887 1.00 87.75 186 GLU A O 1
ATOM 1568 N N . ILE A 1 187 ? -11.135 -1.638 -14.372 1.00 89.69 187 ILE A N 1
ATOM 1569 C CA . ILE A 1 187 ? -11.032 -2.901 -13.620 1.00 89.69 187 ILE A CA 1
ATOM 1570 C C . ILE A 1 187 ? -10.378 -2.646 -12.262 1.00 89.69 187 ILE A C 1
ATOM 1572 O O . ILE A 1 187 ? -10.878 -3.116 -11.240 1.00 89.69 187 ILE A O 1
ATOM 1576 N N . LYS A 1 188 ? -9.275 -1.892 -12.252 1.00 90.38 188 LYS A N 1
ATOM 1577 C CA . LYS A 1 188 ? -8.552 -1.547 -11.032 1.00 90.38 188 LYS A CA 1
ATOM 1578 C C . LYS A 1 188 ? -9.446 -0.797 -10.043 1.00 90.38 188 LYS A C 1
ATOM 1580 O O . LYS A 1 188 ? -9.514 -1.210 -8.891 1.00 90.38 188 LYS A O 1
ATOM 1585 N N . GLU A 1 189 ? -10.147 0.251 -10.482 1.00 88.88 189 GLU A N 1
ATOM 1586 C CA . GLU A 1 189 ? -11.065 1.021 -9.629 1.00 88.88 189 GLU A CA 1
ATOM 1587 C C . GLU A 1 189 ? -12.144 0.118 -9.021 1.00 88.88 189 GLU A C 1
ATOM 1589 O O . GLU A 1 189 ? -12.317 0.112 -7.808 1.00 88.88 189 GLU A O 1
ATOM 1594 N N . ASN A 1 190 ? -12.779 -0.742 -9.823 1.00 89.31 190 ASN A N 1
ATOM 1595 C CA . ASN A 1 190 ? -13.801 -1.670 -9.327 1.00 89.31 190 ASN A CA 1
ATOM 1596 C C . ASN A 1 190 ? -13.262 -2.674 -8.285 1.00 89.31 190 ASN A C 1
ATOM 1598 O O . ASN A 1 190 ? -13.954 -3.016 -7.318 1.00 89.31 190 ASN A O 1
ATOM 1602 N N . LEU A 1 191 ? -12.038 -3.177 -8.479 1.00 90.88 191 LEU A N 1
ATOM 1603 C CA . LEU A 1 191 ? -11.395 -4.086 -7.526 1.00 90.88 191 LEU A CA 1
ATOM 1604 C C . LEU A 1 191 ? -11.035 -3.360 -6.222 1.00 90.88 191 LEU A C 1
ATOM 1606 O O . LEU A 1 191 ? -11.337 -3.865 -5.140 1.00 90.88 191 LEU A O 1
ATOM 1610 N N . LEU A 1 192 ? -10.442 -2.167 -6.318 1.00 90.94 192 LEU A N 1
ATOM 1611 C CA . LEU A 1 192 ? -10.090 -1.338 -5.163 1.00 90.94 192 LEU A CA 1
ATOM 1612 C C . LEU A 1 192 ? -11.329 -0.919 -4.367 1.00 90.94 192 LEU A C 1
ATOM 1614 O O . LEU A 1 192 ? -11.333 -1.064 -3.148 1.00 90.94 192 LEU A O 1
ATOM 1618 N N . ASP A 1 193 ? -12.402 -0.503 -5.041 1.00 88.12 193 ASP A N 1
ATOM 1619 C CA . ASP A 1 193 ? -13.678 -0.147 -4.412 1.00 88.12 193 ASP A CA 1
ATOM 1620 C C . ASP A 1 193 ? -14.269 -1.311 -3.611 1.00 88.12 193 ASP A C 1
ATOM 1622 O O . ASP A 1 193 ? -14.933 -1.103 -2.594 1.00 88.12 193 ASP A O 1
ATOM 1626 N N . SER A 1 194 ? -14.020 -2.553 -4.033 1.00 88.00 194 SER A N 1
ATOM 1627 C CA . SER A 1 194 ? -14.483 -3.748 -3.322 1.00 88.00 194 SER A CA 1
ATOM 1628 C C . SER A 1 194 ? -13.638 -4.053 -2.081 1.00 88.00 194 SER A C 1
ATOM 1630 O O . SER A 1 194 ? -14.184 -4.468 -1.057 1.00 88.00 194 SER A O 1
ATOM 1632 N N . LEU A 1 195 ? -12.327 -3.824 -2.168 1.00 89.06 195 LEU A N 1
ATOM 1633 C CA . LEU A 1 195 ? -11.332 -4.217 -1.169 1.00 89.06 195 LEU A CA 1
ATOM 1634 C C . LEU A 1 195 ? -11.114 -3.176 -0.074 1.00 89.06 195 LEU A C 1
ATOM 1636 O O . LEU A 1 195 ? -11.070 -3.523 1.104 1.00 89.06 195 LEU A O 1
ATOM 1640 N N . LEU A 1 196 ? -10.986 -1.908 -0.454 1.00 91.88 196 LEU A N 1
ATOM 1641 C CA . LEU A 1 196 ? -10.556 -0.852 0.452 1.00 91.88 196 LEU A CA 1
ATOM 1642 C C . LEU A 1 196 ? -11.690 -0.357 1.347 1.00 91.88 196 LEU A C 1
ATOM 1644 O O . LEU A 1 196 ? -12.871 -0.351 0.973 1.00 91.88 196 LEU A O 1
ATOM 1648 N N . ILE A 1 197 ? -11.297 0.105 2.530 1.00 92.44 197 ILE A N 1
ATOM 1649 C CA . ILE A 1 197 ? -12.091 1.001 3.368 1.00 92.44 197 ILE A CA 1
ATOM 1650 C C . ILE A 1 197 ? -11.571 2.414 3.105 1.00 92.44 197 ILE A C 1
ATOM 1652 O O . ILE A 1 197 ? -10.411 2.702 3.380 1.00 92.44 197 ILE A O 1
ATOM 1656 N N . THR A 1 198 ? -12.415 3.284 2.563 1.00 92.50 198 THR A N 1
ATOM 1657 C CA . THR A 1 198 ? -12.115 4.709 2.348 1.00 92.50 198 THR A CA 1
ATOM 1658 C C . THR A 1 198 ? -13.134 5.556 3.102 1.00 92.50 198 THR A C 1
ATOM 1660 O O . THR A 1 198 ? -14.244 5.082 3.363 1.00 92.50 198 THR A O 1
ATOM 1663 N N . SER A 1 199 ? -12.788 6.801 3.431 1.00 90.50 199 SER A N 1
ATOM 1664 C CA . SER A 1 199 ? -13.695 7.763 4.077 1.00 90.50 199 SER A CA 1
ATOM 1665 C C . SER A 1 199 ? -14.998 7.925 3.277 1.00 90.50 199 SER A C 1
ATOM 1667 O O . SER A 1 199 ? -16.094 7.758 3.813 1.00 90.50 199 SER A O 1
ATOM 1669 N N . ASP A 1 200 ? -14.887 8.106 1.958 1.00 89.38 200 ASP A N 1
ATOM 1670 C CA . ASP A 1 200 ? -16.016 8.172 1.023 1.00 89.38 200 ASP A CA 1
ATOM 1671 C C . ASP A 1 200 ? -16.921 6.934 1.089 1.00 89.38 200 ASP A C 1
ATOM 1673 O O . ASP A 1 200 ? -18.152 7.041 1.058 1.00 89.38 200 ASP A O 1
ATOM 1677 N N . LYS A 1 201 ? -16.333 5.734 1.147 1.00 90.44 201 LYS A N 1
ATOM 1678 C CA . LYS A 1 201 ? -17.091 4.478 1.204 1.00 90.44 201 LYS A CA 1
ATOM 1679 C C . LYS A 1 201 ? -17.753 4.296 2.565 1.00 90.44 201 LYS A C 1
ATOM 1681 O O . LYS A 1 201 ? -18.926 3.930 2.606 1.00 90.44 201 LYS A O 1
ATOM 1686 N N . ALA A 1 202 ? -17.038 4.600 3.646 1.00 90.62 202 ALA A N 1
ATOM 1687 C CA . ALA A 1 202 ? -17.557 4.604 5.008 1.00 90.62 202 ALA A CA 1
ATOM 1688 C C . ALA A 1 202 ? -18.797 5.506 5.124 1.00 90.62 202 ALA A C 1
ATOM 1690 O O . ALA A 1 202 ? -19.862 5.047 5.537 1.00 90.62 202 ALA A O 1
ATOM 1691 N N . MET A 1 203 ? -18.700 6.750 4.645 1.00 89.56 203 MET A N 1
ATOM 1692 C CA . MET A 1 203 ? -19.808 7.710 4.652 1.00 89.56 203 MET A CA 1
ATOM 1693 C C . MET A 1 203 ? -20.990 7.287 3.761 1.00 89.56 203 MET A C 1
ATOM 1695 O O . MET A 1 203 ? -22.145 7.554 4.090 1.00 89.56 203 MET A O 1
ATOM 1699 N N . LYS A 1 204 ? -20.744 6.610 2.632 1.00 91.19 204 LYS A N 1
ATOM 1700 C CA . LYS A 1 204 ? -21.822 6.100 1.762 1.00 91.19 204 LYS A CA 1
ATOM 1701 C C . LYS A 1 204 ? -22.543 4.896 2.366 1.00 91.19 204 LYS A C 1
ATOM 1703 O O . LYS A 1 204 ? -23.766 4.808 2.242 1.00 91.19 204 LYS A O 1
ATOM 1708 N N . MET A 1 205 ? -21.796 3.972 2.971 1.00 89.38 205 MET A N 1
ATOM 1709 C CA . MET A 1 205 ? -22.329 2.723 3.524 1.00 89.38 205 MET A CA 1
ATOM 1710 C C . MET A 1 205 ? -23.094 2.936 4.831 1.00 89.38 205 MET A C 1
ATOM 1712 O O . MET A 1 205 ? -24.093 2.251 5.049 1.00 89.38 205 MET A O 1
ATOM 1716 N N . ASP A 1 206 ? -22.671 3.895 5.657 1.00 89.75 206 ASP A N 1
ATOM 1717 C CA . ASP A 1 206 ? -23.312 4.209 6.931 1.00 89.75 206 ASP A CA 1
ATOM 1718 C C . ASP A 1 206 ? -23.754 5.682 6.985 1.00 89.75 206 ASP A C 1
ATOM 1720 O O . ASP A 1 206 ? -22.978 6.613 7.210 1.00 89.75 206 ASP A O 1
ATOM 1724 N N . GLN A 1 207 ? -25.057 5.885 6.771 1.00 90.00 207 GLN A N 1
ATOM 1725 C CA . GLN A 1 207 ? -25.687 7.206 6.762 1.00 90.00 207 GLN A CA 1
ATOM 1726 C C . GLN A 1 207 ? -25.792 7.833 8.158 1.00 90.00 207 GLN A C 1
ATOM 1728 O O . GLN A 1 207 ? -25.917 9.054 8.263 1.00 90.00 207 GLN A O 1
ATOM 1733 N N . GLU A 1 208 ? -25.795 7.033 9.227 1.00 88.81 208 GLU A N 1
ATOM 1734 C CA . GLU A 1 208 ? -25.799 7.562 10.594 1.00 88.81 208 GLU A CA 1
ATOM 1735 C C . GLU A 1 208 ? -24.401 8.059 10.955 1.00 88.81 208 GLU A C 1
ATOM 1737 O O . GLU A 1 208 ? -24.259 9.207 11.382 1.00 88.81 208 GLU A O 1
ATOM 1742 N N . PHE A 1 209 ? -23.374 7.260 10.654 1.00 90.19 209 PHE A N 1
ATOM 1743 C CA . PHE A 1 209 ? -21.973 7.663 10.756 1.00 90.19 209 PHE A CA 1
ATOM 1744 C C . PHE A 1 209 ? -21.696 8.942 9.956 1.00 90.19 209 PHE A C 1
ATOM 1746 O O . PHE A 1 209 ? -21.169 9.907 10.503 1.00 90.19 209 PHE A O 1
ATOM 1753 N N . SER A 1 210 ? -22.129 9.005 8.691 1.00 90.31 210 SER A N 1
ATOM 1754 C CA . SER A 1 210 ? -21.929 10.187 7.844 1.00 90.31 210 SER A CA 1
ATOM 1755 C C . SER A 1 210 ? -22.502 11.465 8.466 1.00 90.31 210 SER A C 1
ATOM 1757 O O . SER A 1 210 ? -21.822 12.488 8.490 1.00 90.31 210 SER A O 1
ATOM 1759 N N . LYS A 1 211 ? -23.715 11.417 9.033 1.00 88.06 211 LYS A N 1
ATOM 1760 C CA . LYS A 1 211 ? -24.318 12.581 9.707 1.00 88.06 211 LYS A CA 1
ATOM 1761 C C . LYS A 1 211 ? -23.516 13.025 10.923 1.00 88.06 211 LYS A C 1
ATOM 1763 O O . LYS A 1 211 ? -23.394 14.220 11.156 1.00 88.06 211 LYS A O 1
ATOM 1768 N N . VAL A 1 212 ? -23.001 12.079 11.704 1.00 87.12 212 VAL A N 1
ATOM 1769 C CA . VAL A 1 212 ? -22.179 12.392 12.877 1.00 87.12 212 VAL A CA 1
ATOM 1770 C C . VAL A 1 212 ? -20.870 13.052 12.460 1.00 87.12 212 VAL A C 1
ATOM 1772 O O . VAL A 1 212 ? -20.502 14.066 13.041 1.00 87.12 212 VAL A O 1
ATOM 1775 N N . ILE A 1 213 ? -20.218 12.541 11.419 1.00 88.44 213 ILE A N 1
ATOM 1776 C CA . ILE A 1 213 ? -18.977 13.105 10.883 1.00 88.44 213 ILE A CA 1
ATOM 1777 C C . ILE A 1 213 ? -19.177 14.545 10.377 1.00 88.44 213 ILE A C 1
ATOM 1779 O O . ILE A 1 213 ? -18.428 15.420 10.796 1.00 88.44 213 ILE A O 1
ATOM 1783 N N . HIS A 1 214 ? -20.237 14.831 9.610 1.00 87.69 214 HIS A N 1
ATOM 1784 C CA . HIS A 1 214 ? -20.562 16.203 9.166 1.00 87.69 214 HIS A CA 1
ATOM 1785 C C . HIS A 1 214 ? -20.985 17.147 10.308 1.00 87.69 214 HIS A C 1
ATOM 1787 O O . HIS A 1 214 ? -21.042 18.357 10.119 1.00 87.69 214 HIS A O 1
ATOM 1793 N N . ASN A 1 215 ? -21.325 16.619 11.489 1.00 83.75 215 ASN A N 1
ATOM 1794 C CA . ASN A 1 215 ? -21.575 17.448 12.671 1.00 83.75 215 ASN A CA 1
ATOM 1795 C C . ASN A 1 215 ? -20.286 17.743 13.455 1.00 83.75 215 ASN A C 1
ATOM 1797 O O . ASN A 1 215 ? -20.247 18.718 14.202 1.00 83.75 215 ASN A O 1
ATOM 1801 N N . ILE A 1 216 ? -19.274 16.875 13.356 1.00 81.69 216 ILE A N 1
ATOM 1802 C CA . ILE A 1 216 ? -17.986 17.031 14.049 1.00 81.69 216 ILE A CA 1
ATOM 1803 C C . ILE A 1 216 ? -17.047 17.924 13.233 1.00 81.69 216 ILE A C 1
ATOM 1805 O O . ILE A 1 216 ? -16.352 18.753 13.815 1.00 81.69 216 ILE A O 1
ATOM 1809 N N . PHE A 1 217 ? -17.043 17.767 11.908 1.00 82.62 217 PHE A N 1
ATOM 1810 C CA . PHE A 1 217 ? -16.147 18.470 10.996 1.00 82.62 217 PHE A CA 1
ATOM 1811 C C . PHE A 1 217 ? -16.944 19.292 9.987 1.00 82.62 217 PHE A C 1
ATOM 1813 O O . PHE A 1 217 ? -17.920 18.805 9.415 1.00 82.62 217 PHE A O 1
ATOM 1820 N N . ASP A 1 218 ? -16.490 20.518 9.737 1.00 76.88 218 ASP A N 1
ATOM 1821 C CA . ASP A 1 218 ? -16.992 21.330 8.629 1.00 76.88 218 ASP A CA 1
ATOM 1822 C C . ASP A 1 218 ? -16.575 20.716 7.278 1.00 76.88 218 ASP A C 1
ATOM 1824 O O . ASP A 1 218 ? -15.530 20.068 7.175 1.00 76.88 218 ASP A O 1
ATOM 1828 N N . ASP A 1 219 ? -17.350 20.974 6.218 1.00 74.50 219 ASP A N 1
ATOM 1829 C CA . ASP A 1 219 ? -17.114 20.417 4.872 1.00 74.50 219 ASP A CA 1
ATOM 1830 C C . ASP A 1 219 ? -15.691 20.692 4.337 1.00 74.50 219 ASP A C 1
ATOM 1832 O O . ASP A 1 219 ? -15.119 19.854 3.644 1.00 74.50 219 ASP A O 1
ATOM 1836 N N . GLU A 1 220 ? -15.087 21.836 4.684 1.00 69.06 220 GLU A N 1
ATOM 1837 C CA . GLU A 1 220 ? -13.708 22.175 4.289 1.00 69.06 220 GLU A CA 1
ATOM 1838 C C . GLU A 1 220 ? -12.646 21.342 5.031 1.00 69.06 220 GLU A C 1
ATOM 1840 O O . GLU A 1 220 ? -11.579 21.082 4.477 1.00 69.06 220 GLU A O 1
ATOM 1845 N N . LEU A 1 221 ? -12.924 20.905 6.265 1.00 69.31 221 LEU A N 1
ATOM 1846 C CA . LEU A 1 221 ? -12.016 20.065 7.057 1.00 69.31 221 LEU A CA 1
ATOM 1847 C C . LEU A 1 221 ? -12.102 18.596 6.634 1.00 69.31 221 LEU A C 1
ATOM 1849 O O . LEU A 1 221 ? -11.081 17.906 6.608 1.00 69.31 221 LEU A O 1
ATOM 1853 N N . LEU A 1 222 ? -13.289 18.138 6.223 1.00 71.06 222 LEU A N 1
ATOM 1854 C CA . LEU A 1 222 ? -13.509 16.775 5.731 1.00 71.06 222 LEU A CA 1
ATOM 1855 C C . LEU A 1 222 ? -12.648 16.429 4.514 1.00 71.06 222 LEU A C 1
ATOM 1857 O O . LEU A 1 222 ? -12.240 15.281 4.373 1.00 71.06 222 LEU A O 1
ATOM 1861 N N . GLU A 1 223 ? -12.320 17.404 3.662 1.00 68.69 223 GLU A N 1
ATOM 1862 C CA . GLU A 1 223 ? -11.423 17.174 2.521 1.00 68.69 223 GLU A CA 1
ATOM 1863 C C . GLU A 1 223 ? -9.963 16.913 2.932 1.00 68.69 223 GLU A C 1
ATOM 1865 O O . GLU A 1 223 ? -9.179 16.416 2.121 1.00 68.69 223 GLU A O 1
ATOM 1870 N N . THR A 1 224 ? -9.583 17.255 4.167 1.00 71.81 224 THR A N 1
ATOM 1871 C CA . THR A 1 224 ? -8.199 17.173 4.660 1.00 71.81 224 THR A CA 1
ATOM 1872 C C . THR A 1 224 ? -7.985 16.178 5.799 1.00 71.81 224 THR A C 1
ATOM 1874 O O . THR A 1 224 ? -6.838 15.865 6.105 1.00 71.81 224 THR A O 1
ATOM 1877 N N . GLU A 1 225 ? -9.054 15.655 6.406 1.00 82.12 225 GLU A N 1
ATOM 1878 C CA . GLU A 1 225 ? -8.995 14.820 7.617 1.00 82.12 225 GLU A CA 1
ATOM 1879 C C . GLU A 1 225 ? -9.435 13.360 7.389 1.00 82.12 225 GLU A C 1
ATOM 1881 O O . GLU A 1 225 ? -9.974 12.710 8.289 1.00 82.12 225 GLU A O 1
ATOM 1886 N N . ASP A 1 226 ? -9.169 12.815 6.195 1.00 86.25 226 ASP A N 1
ATOM 1887 C CA . ASP A 1 226 ? -9.485 11.422 5.828 1.00 86.25 226 ASP A CA 1
ATOM 1888 C C . ASP A 1 226 ? -9.008 10.408 6.887 1.00 86.25 226 ASP A C 1
ATOM 1890 O O . ASP A 1 226 ? -9.750 9.490 7.244 1.00 86.25 226 ASP A O 1
ATOM 1894 N N . ASP A 1 227 ? -7.810 10.604 7.442 1.00 88.62 227 ASP A N 1
ATOM 1895 C CA . ASP A 1 227 ? -7.224 9.733 8.468 1.00 88.62 227 ASP A CA 1
ATOM 1896 C C . ASP A 1 227 ? -8.069 9.676 9.745 1.00 88.62 227 ASP A C 1
ATOM 1898 O O . ASP A 1 227 ? -8.305 8.601 10.300 1.00 88.62 227 ASP A O 1
ATOM 1902 N N . ILE A 1 228 ? -8.577 10.823 10.203 1.00 88.50 228 ILE A N 1
ATOM 1903 C CA . ILE A 1 228 ? -9.387 10.905 11.422 1.00 88.50 228 ILE A CA 1
ATOM 1904 C C . ILE A 1 228 ? -10.754 10.269 11.178 1.00 88.50 228 ILE A C 1
ATOM 1906 O O . ILE A 1 228 ? -11.234 9.497 12.013 1.00 88.50 228 ILE A O 1
ATOM 1910 N N . VAL A 1 229 ? -11.362 10.529 10.016 1.00 91.06 229 VAL A N 1
ATOM 1911 C CA . VAL A 1 229 ? -12.625 9.892 9.620 1.00 91.06 229 VAL A CA 1
ATOM 1912 C C . VAL A 1 229 ? -12.464 8.372 9.576 1.00 91.06 229 VAL A C 1
ATOM 1914 O O . VAL A 1 229 ? -13.315 7.651 10.097 1.00 91.06 229 VAL A O 1
ATOM 1917 N N . LEU A 1 230 ? -11.359 7.872 9.019 1.00 93.38 230 LEU A N 1
ATOM 1918 C CA . LEU A 1 230 ? -11.049 6.445 8.987 1.00 93.38 230 LEU A CA 1
ATOM 1919 C C . LEU A 1 230 ? -10.835 5.865 10.392 1.00 93.38 230 LEU A C 1
ATOM 1921 O O . LEU A 1 230 ? -11.388 4.808 10.689 1.00 93.38 230 LEU A O 1
ATOM 1925 N N . ILE A 1 231 ? -10.113 6.554 11.282 1.00 92.56 231 ILE A N 1
ATOM 1926 C CA . ILE A 1 231 ? -9.942 6.133 12.685 1.00 92.56 231 ILE A CA 1
ATOM 1927 C C . ILE A 1 231 ? -11.299 6.013 13.386 1.00 92.56 231 ILE A C 1
ATOM 1929 O O . ILE A 1 231 ? -11.593 4.990 14.006 1.00 92.56 231 ILE A O 1
ATOM 1933 N N . LEU A 1 232 ? -12.153 7.031 13.260 1.00 92.00 232 LEU A N 1
ATOM 1934 C CA . LEU A 1 232 ? -13.493 7.025 13.845 1.00 92.00 232 LEU A CA 1
ATOM 1935 C C . LEU A 1 232 ? -14.355 5.900 13.268 1.00 92.00 232 LEU A C 1
ATOM 1937 O O . LEU A 1 232 ? -15.071 5.224 14.011 1.00 92.00 232 LEU A O 1
ATOM 1941 N N . PHE A 1 233 ? -14.251 5.658 11.962 1.00 93.38 233 PHE A N 1
ATOM 1942 C CA . PHE A 1 233 ? -14.945 4.562 11.303 1.00 93.38 233 PHE A CA 1
ATOM 1943 C C . PHE A 1 233 ? -14.498 3.194 11.822 1.00 93.38 233 PHE A C 1
ATOM 1945 O O . PHE A 1 233 ? -15.347 2.356 12.114 1.00 93.38 233 PHE A O 1
ATOM 1952 N N . LEU A 1 234 ? -13.190 2.968 11.997 1.00 93.50 234 LEU A N 1
ATOM 1953 C CA . LEU A 1 234 ? -12.660 1.721 12.557 1.00 93.50 234 LEU A CA 1
ATOM 1954 C C . LEU A 1 234 ? -13.198 1.462 13.969 1.00 93.50 234 LEU A C 1
ATOM 1956 O O . LEU A 1 234 ? -13.611 0.342 14.270 1.00 93.50 234 LEU A O 1
ATOM 1960 N N . ILE A 1 235 ? -13.222 2.486 14.829 1.00 92.00 235 ILE A N 1
ATOM 1961 C CA . ILE A 1 235 ? -13.751 2.373 16.197 1.00 92.00 235 ILE A CA 1
ATOM 1962 C C . ILE A 1 235 ? -15.233 1.990 16.160 1.00 92.00 235 ILE A C 1
ATOM 1964 O O . ILE A 1 235 ? -15.642 1.044 16.836 1.00 92.00 235 ILE A O 1
ATOM 1968 N N . HIS A 1 236 ? -16.028 2.689 15.350 1.00 91.56 236 HIS A N 1
ATOM 1969 C CA . HIS A 1 236 ? -17.456 2.414 15.191 1.00 91.56 236 HIS A CA 1
ATOM 1970 C C . HIS A 1 236 ? -17.715 0.995 14.660 1.00 91.56 236 HIS A C 1
ATOM 1972 O O . HIS A 1 236 ? -18.364 0.180 15.322 1.00 91.56 236 HIS A O 1
ATOM 1978 N N . GLU A 1 237 ? -17.135 0.648 13.512 1.00 91.25 237 GLU A N 1
ATOM 1979 C CA . GLU A 1 237 ? -17.383 -0.635 12.852 1.00 91.25 237 GLU A CA 1
ATOM 1980 C C . GLU A 1 237 ? -16.860 -1.839 13.642 1.00 91.25 237 GLU A C 1
ATOM 1982 O O . GLU A 1 237 ? -17.460 -2.913 13.576 1.00 91.25 237 GLU A O 1
ATOM 1987 N N . SER A 1 238 ? -15.814 -1.671 14.459 1.00 90.62 238 SER A N 1
ATOM 1988 C CA . SER A 1 238 ? -15.331 -2.737 15.351 1.00 90.62 238 SER A CA 1
ATOM 1989 C C . SER A 1 238 ? -16.385 -3.207 16.363 1.00 90.62 238 SER A C 1
ATOM 1991 O O . SER A 1 238 ? -16.351 -4.350 16.826 1.00 90.62 238 SER A O 1
ATOM 1993 N N . ASN A 1 239 ? -17.362 -2.350 16.678 1.00 86.94 239 ASN A N 1
ATOM 1994 C CA . ASN A 1 239 ? -18.475 -2.652 17.574 1.00 86.94 239 ASN A CA 1
ATOM 1995 C C . ASN A 1 239 ? -19.733 -3.120 16.815 1.00 86.94 239 ASN A C 1
ATOM 1997 O O . ASN A 1 239 ? -20.694 -3.607 17.427 1.00 86.94 239 ASN A O 1
ATOM 2001 N N . ASN A 1 240 ? -19.730 -3.043 15.480 1.00 88.12 240 ASN A N 1
ATOM 2002 C CA . ASN A 1 240 ? -20.842 -3.447 14.633 1.00 88.12 240 ASN A CA 1
ATOM 2003 C C . ASN A 1 240 ? -20.835 -4.964 14.366 1.00 88.12 240 ASN A C 1
ATOM 2005 O O . ASN A 1 240 ? -20.069 -5.503 13.567 1.00 88.12 240 ASN A O 1
ATOM 2009 N N . LYS A 1 241 ? -21.783 -5.683 14.979 1.00 84.56 241 LYS A N 1
ATOM 2010 C CA . LYS A 1 241 ? -21.912 -7.151 14.842 1.00 84.56 241 LYS A CA 1
ATOM 2011 C C . LYS A 1 241 ? -22.221 -7.634 13.422 1.00 84.56 241 LYS A C 1
ATOM 2013 O O . LYS A 1 241 ? -22.002 -8.822 13.151 1.00 84.56 241 LYS A O 1
ATOM 2018 N N . ASN A 1 242 ? -22.743 -6.747 12.576 1.00 87.12 242 ASN A N 1
ATOM 2019 C CA . ASN A 1 242 ? -23.132 -7.004 11.191 1.00 87.12 242 ASN A CA 1
ATOM 2020 C C . ASN A 1 242 ? -22.194 -6.307 10.189 1.00 87.12 242 ASN A C 1
ATOM 2022 O O . ASN A 1 242 ? -22.576 -6.151 9.030 1.00 87.12 242 ASN A O 1
ATOM 2026 N N . SER A 1 243 ? -20.998 -5.888 10.623 1.00 86.50 243 SER A N 1
ATOM 2027 C CA . SER A 1 243 ? -20.009 -5.255 9.749 1.00 86.50 243 SER A CA 1
ATOM 2028 C C . SER A 1 243 ? -19.697 -6.127 8.530 1.00 86.50 243 SER A C 1
ATOM 2030 O O . SER A 1 243 ? -19.495 -7.341 8.646 1.00 86.50 243 SER A O 1
ATOM 2032 N N . TYR A 1 244 ? -19.597 -5.495 7.359 1.00 86.44 244 TYR A N 1
ATOM 2033 C CA . TYR A 1 244 ? -19.102 -6.146 6.143 1.00 86.44 244 TYR A CA 1
ATOM 2034 C C . TYR A 1 244 ? -17.655 -6.639 6.313 1.00 86.44 244 TYR A C 1
ATOM 2036 O O . TYR A 1 244 ? -17.286 -7.677 5.770 1.00 86.44 244 TYR A O 1
ATOM 2044 N N . TRP A 1 245 ? -16.858 -5.945 7.132 1.00 87.25 245 TRP A N 1
ATOM 2045 C CA . TRP A 1 245 ? -15.460 -6.273 7.425 1.00 87.25 245 TRP A CA 1
ATOM 2046 C C . TRP A 1 245 ? -15.284 -7.005 8.756 1.00 87.25 245 TRP A C 1
ATOM 2048 O O . TRP A 1 245 ? -14.193 -7.024 9.319 1.00 87.25 245 TRP A O 1
ATOM 2058 N N . LYS A 1 246 ? -16.339 -7.641 9.271 1.00 87.25 246 LYS A N 1
ATOM 2059 C CA . LYS A 1 246 ? -16.311 -8.323 10.570 1.00 87.25 246 LYS A CA 1
ATOM 2060 C C . LYS A 1 246 ? -15.114 -9.258 10.750 1.00 87.25 246 LYS A C 1
ATOM 2062 O O . LYS A 1 246 ? -14.484 -9.230 11.795 1.00 87.25 246 LYS A O 1
ATOM 2067 N N . ASN A 1 247 ? -14.774 -10.049 9.733 1.00 82.81 247 ASN A N 1
ATOM 2068 C CA . ASN A 1 247 ? -13.662 -10.999 9.828 1.00 82.81 247 ASN A CA 1
ATOM 2069 C C . ASN A 1 247 ? -12.299 -10.310 9.948 1.00 82.81 247 ASN A C 1
ATOM 2071 O O . ASN A 1 247 ? -11.420 -10.823 10.635 1.00 82.81 247 ASN A O 1
ATOM 2075 N N . PHE A 1 248 ? -12.137 -9.146 9.314 1.00 84.88 248 PHE A N 1
ATOM 2076 C CA . PHE A 1 248 ? -10.962 -8.307 9.513 1.00 84.88 248 PHE A CA 1
ATOM 2077 C C . PHE A 1 248 ? -10.911 -7.813 10.959 1.00 84.88 248 PHE A C 1
ATOM 2079 O O . PHE A 1 248 ? -9.937 -8.097 11.651 1.00 84.88 248 PHE A O 1
ATOM 2086 N N . PHE A 1 249 ? -11.986 -7.186 11.451 1.00 87.56 249 PHE A N 1
ATOM 2087 C CA . PHE A 1 249 ? -12.052 -6.676 12.825 1.00 87.56 249 PHE A CA 1
ATOM 2088 C C . PHE A 1 249 ? -11.855 -7.763 13.887 1.00 87.56 249 PHE A C 1
ATOM 2090 O O . PHE A 1 249 ? -11.124 -7.546 14.850 1.00 87.56 249 PHE A O 1
ATOM 2097 N N . ASP A 1 250 ? -12.434 -8.948 13.693 1.00 84.44 250 ASP A N 1
ATOM 2098 C CA . ASP A 1 250 ? -12.258 -10.092 14.590 1.00 84.44 250 ASP A CA 1
ATOM 2099 C C . ASP A 1 250 ? -10.788 -10.549 14.645 1.00 84.44 250 ASP A C 1
ATOM 2101 O O . ASP A 1 250 ? -10.304 -10.939 15.708 1.00 84.44 250 ASP A O 1
ATOM 2105 N N . ALA A 1 251 ? -10.053 -10.472 13.533 1.00 79.50 251 ALA A N 1
ATOM 2106 C CA . ALA A 1 251 ? -8.649 -10.873 13.480 1.00 79.50 251 ALA A CA 1
ATOM 2107 C C . ALA A 1 251 ? -7.675 -9.838 14.038 1.00 79.50 251 ALA A C 1
ATOM 2109 O O . ALA A 1 251 ? -6.619 -10.209 14.551 1.00 79.50 251 ALA A O 1
ATOM 2110 N N . VAL A 1 252 ? -8.026 -8.556 13.959 1.00 81.88 252 VAL A N 1
ATOM 2111 C CA . VAL A 1 252 ? -7.196 -7.463 14.479 1.00 81.88 252 VAL A CA 1
ATOM 2112 C C . VAL A 1 252 ? -7.649 -6.970 15.856 1.00 81.88 252 VAL A C 1
ATOM 2114 O O . VAL A 1 252 ? -7.097 -6.009 16.382 1.00 81.88 252 VAL A O 1
ATOM 2117 N N . LYS A 1 253 ? -8.623 -7.634 16.488 1.00 82.06 253 LYS A N 1
ATOM 2118 C CA . LYS A 1 253 ? -9.165 -7.236 17.796 1.00 82.06 253 LYS A CA 1
ATOM 2119 C C . LYS A 1 253 ? -8.112 -7.188 18.905 1.00 82.06 253 LYS A C 1
ATOM 2121 O O . LYS A 1 253 ? -8.114 -6.272 19.717 1.00 82.06 253 LYS A O 1
ATOM 2126 N N . ASP A 1 254 ? -7.206 -8.161 18.915 1.00 75.44 254 ASP A N 1
ATOM 2127 C CA . ASP A 1 254 ? -6.108 -8.239 19.886 1.00 75.44 254 ASP A CA 1
ATOM 2128 C C . ASP A 1 254 ? -4.812 -7.612 19.345 1.00 75.44 254 ASP A C 1
ATOM 2130 O O . ASP A 1 254 ? -3.733 -7.819 19.906 1.00 75.44 254 ASP A O 1
ATOM 2134 N N . TYR A 1 255 ? -4.899 -6.861 18.240 1.00 74.50 255 TYR A N 1
ATOM 2135 C CA . TYR A 1 255 ? -3.752 -6.197 17.641 1.00 74.50 255 TYR A CA 1
ATOM 2136 C C . TYR A 1 255 ? -3.192 -5.154 18.609 1.00 74.50 255 TYR A C 1
ATOM 2138 O O . TYR A 1 255 ? -3.822 -4.139 18.906 1.00 74.50 255 TYR A O 1
ATOM 2146 N N . LYS A 1 256 ? -1.989 -5.418 19.115 1.00 66.62 256 LYS A N 1
ATOM 2147 C CA . LYS A 1 256 ? -1.228 -4.496 19.952 1.00 66.62 256 LYS A CA 1
ATOM 2148 C C . LYS A 1 256 ? 0.128 -4.309 19.314 1.00 66.62 256 LYS A C 1
ATOM 2150 O O . LYS A 1 256 ? 0.849 -5.283 19.106 1.00 66.62 256 LYS A O 1
ATOM 2155 N N . PHE A 1 257 ? 0.460 -3.065 19.010 1.00 64.19 257 PHE A N 1
ATOM 2156 C CA . PHE A 1 257 ? 1.783 -2.719 18.533 1.00 64.19 257 PHE A CA 1
ATOM 2157 C C . PHE A 1 257 ? 2.619 -2.173 19.687 1.00 64.19 257 PHE A C 1
ATOM 2159 O O . PHE A 1 257 ? 2.143 -1.338 20.453 1.00 64.19 257 PHE A O 1
ATOM 2166 N N . THR A 1 258 ? 3.852 -2.661 19.809 1.00 60.31 258 THR A N 1
ATOM 2167 C CA . THR A 1 258 ? 4.812 -2.228 20.830 1.00 60.31 258 THR A CA 1
ATOM 2168 C C . THR A 1 258 ? 6.064 -1.727 20.124 1.00 60.31 258 THR A C 1
ATOM 2170 O O . THR A 1 258 ? 6.683 -2.452 19.341 1.00 60.31 258 THR A O 1
ATOM 2173 N N . LEU A 1 259 ? 6.406 -0.466 20.376 1.00 59.22 259 LEU A N 1
ATOM 2174 C CA . LEU A 1 259 ? 7.585 0.194 19.817 1.00 59.22 259 LEU A CA 1
ATOM 2175 C C . LEU A 1 259 ? 8.871 -0.349 20.467 1.00 59.22 259 LEU A C 1
ATOM 2177 O O . LEU A 1 259 ? 8.857 -0.835 21.593 1.00 59.22 259 LEU A O 1
ATOM 2181 N N . MET A 1 260 ? 9.998 -0.295 19.747 1.00 53.28 260 MET A N 1
ATOM 2182 C CA . MET A 1 260 ? 11.264 -0.898 20.208 1.00 53.28 260 MET A CA 1
ATOM 2183 C C . MET A 1 260 ? 11.904 -0.193 21.403 1.00 53.28 260 MET A C 1
ATOM 2185 O O . MET A 1 260 ? 12.658 -0.817 22.150 1.00 53.28 260 MET A O 1
ATOM 2189 N N . ASN A 1 261 ? 11.636 1.101 21.559 1.00 60.16 261 ASN A N 1
ATOM 2190 C CA . ASN A 1 261 ? 12.227 1.926 22.595 1.00 60.16 261 ASN A CA 1
ATOM 2191 C C . ASN A 1 261 ? 11.125 2.460 23.505 1.00 60.16 261 ASN A C 1
ATOM 2193 O O . ASN A 1 261 ? 10.256 3.208 23.056 1.00 60.16 261 ASN A O 1
ATOM 2197 N N . ASP A 1 262 ? 11.245 2.187 24.806 1.00 60.69 262 ASP A N 1
ATOM 2198 C CA . ASP A 1 262 ? 10.356 2.724 25.846 1.00 60.69 262 ASP A CA 1
ATOM 2199 C C . ASP A 1 262 ? 10.234 4.264 25.808 1.00 60.69 262 ASP A C 1
ATOM 2201 O O . ASP A 1 262 ? 9.299 4.827 26.375 1.00 60.69 262 ASP A O 1
ATOM 2205 N N . GLY A 1 263 ? 11.214 4.963 25.217 1.00 65.38 263 GLY A N 1
ATOM 2206 C CA . GLY A 1 263 ? 11.198 6.415 25.019 1.00 65.38 263 GLY A CA 1
ATOM 2207 C C . GLY A 1 263 ? 10.282 6.847 23.874 1.00 65.38 263 GLY A C 1
ATOM 2208 O O . GLY A 1 263 ? 9.394 7.671 24.089 1.00 65.38 263 GLY A O 1
ATOM 2209 N N . ASP A 1 264 ? 10.457 6.244 22.698 1.00 68.50 264 ASP A N 1
ATOM 2210 C CA . ASP A 1 264 ? 9.689 6.560 21.488 1.00 68.50 264 ASP A CA 1
ATOM 2211 C C . ASP A 1 264 ? 8.217 6.151 21.655 1.00 68.50 264 ASP A C 1
ATOM 2213 O O . ASP A 1 264 ? 7.313 6.876 21.243 1.00 68.50 264 ASP A O 1
ATOM 2217 N N . GLU A 1 265 ? 7.956 5.038 22.355 1.00 70.19 265 GLU A N 1
ATOM 2218 C CA . GLU A 1 265 ? 6.594 4.606 22.691 1.00 70.19 265 GLU A CA 1
ATOM 2219 C C . GLU A 1 265 ? 5.858 5.614 23.565 1.00 70.19 265 GLU A C 1
ATOM 2221 O O . GLU A 1 265 ? 4.703 5.951 23.305 1.00 70.19 265 GLU A O 1
ATOM 2226 N N . LYS A 1 266 ? 6.539 6.138 24.588 1.00 76.94 266 LYS A N 1
ATOM 2227 C CA . LYS A 1 266 ? 5.951 7.136 25.483 1.00 76.94 266 LYS A CA 1
ATOM 2228 C C . LYS A 1 266 ? 5.682 8.443 24.763 1.00 76.94 266 LYS A C 1
ATOM 2230 O O . LYS A 1 266 ? 4.654 9.053 25.040 1.00 76.94 266 LYS A O 1
ATOM 2235 N N . GLN A 1 267 ? 6.574 8.862 23.869 1.00 81.19 267 GLN A N 1
ATOM 2236 C CA . GLN A 1 267 ? 6.368 10.077 23.092 1.00 81.19 267 GLN A CA 1
ATOM 2237 C C . GLN A 1 267 ? 5.182 9.921 22.131 1.00 81.19 267 GLN A C 1
ATOM 2239 O O . GLN A 1 267 ? 4.262 10.733 22.190 1.00 81.19 267 GLN A O 1
ATOM 2244 N N . LYS A 1 268 ? 5.131 8.842 21.334 1.00 80.56 268 LYS A N 1
ATOM 2245 C CA . LYS A 1 268 ? 3.999 8.587 20.424 1.00 80.56 268 LYS A CA 1
ATOM 2246 C C . LYS A 1 268 ? 2.675 8.491 21.188 1.00 80.56 268 LYS A C 1
ATOM 2248 O O . LYS A 1 268 ? 1.667 9.042 20.760 1.00 80.56 268 LYS A O 1
ATOM 2253 N N . LEU A 1 269 ? 2.668 7.829 22.348 1.00 82.81 269 LEU A N 1
ATOM 2254 C CA . LEU A 1 269 ? 1.471 7.727 23.182 1.00 82.81 269 LEU A CA 1
ATOM 2255 C C . LEU A 1 269 ? 1.040 9.086 23.755 1.00 82.81 269 LEU A C 1
ATOM 2257 O O . LEU A 1 269 ? -0.157 9.337 23.863 1.00 82.81 269 LEU A O 1
ATOM 2261 N N . GLN A 1 270 ? 1.985 9.961 24.117 1.00 85.69 270 GLN A N 1
ATOM 2262 C CA . GLN A 1 270 ? 1.679 11.327 24.553 1.00 85.69 270 GLN A CA 1
ATOM 2263 C C . GLN A 1 270 ? 1.053 12.145 23.425 1.00 85.69 270 GLN A C 1
ATOM 2265 O O . GLN A 1 270 ? 0.009 12.753 23.644 1.00 85.69 270 GLN A O 1
ATOM 2270 N N . GLU A 1 271 ? 1.634 12.097 22.226 1.00 86.31 271 GLU A N 1
ATOM 2271 C CA . GLU A 1 271 ? 1.098 12.773 21.041 1.00 86.31 271 GLU A CA 1
ATOM 2272 C C . GLU A 1 271 ? -0.325 12.277 20.731 1.00 86.31 271 GLU A C 1
ATOM 2274 O O . GLU A 1 271 ? -1.258 13.075 20.649 1.00 86.31 271 GLU A O 1
ATOM 2279 N N . LEU A 1 272 ? -0.537 10.956 20.671 1.00 86.88 272 LEU A N 1
ATOM 2280 C CA . LEU A 1 272 ? -1.865 10.366 20.455 1.00 86.88 272 LEU A CA 1
ATOM 2281 C C . LEU A 1 272 ? -2.867 10.739 21.551 1.00 86.88 272 LEU A C 1
ATOM 2283 O O . LEU A 1 272 ? -4.044 10.942 21.259 1.00 86.88 272 LEU A O 1
ATOM 2287 N N . ASN A 1 273 ? -2.420 10.843 22.802 1.00 88.94 273 ASN A N 1
ATOM 2288 C CA . ASN A 1 273 ? -3.272 11.269 23.904 1.00 88.94 273 ASN A CA 1
ATOM 2289 C C . ASN A 1 273 ? -3.700 12.737 23.756 1.00 88.94 273 ASN A C 1
ATOM 2291 O O . ASN A 1 273 ? -4.866 13.050 23.971 1.00 88.94 273 ASN A O 1
ATOM 2295 N N . GLU A 1 274 ? -2.797 13.634 23.353 1.00 88.75 274 GLU A N 1
ATOM 2296 C CA . GLU A 1 274 ? -3.145 15.033 23.068 1.00 88.75 274 GLU A CA 1
ATOM 2297 C C . GLU A 1 274 ? -4.160 15.143 21.919 1.00 88.75 274 GLU A C 1
ATOM 2299 O O . GLU A 1 274 ? -5.153 15.865 22.038 1.00 88.75 274 GLU A O 1
ATOM 2304 N N . PHE A 1 275 ? -3.970 14.375 20.840 1.00 87.56 275 PHE A N 1
ATOM 2305 C CA . PHE A 1 275 ? -4.937 14.299 19.739 1.00 87.56 275 PHE A CA 1
ATOM 2306 C C . PHE A 1 275 ? -6.297 13.757 20.191 1.00 87.56 275 PHE A C 1
ATOM 2308 O O . PHE A 1 275 ? -7.331 14.347 19.870 1.00 87.56 275 PHE A O 1
ATOM 2315 N N . TYR A 1 276 ? -6.307 12.670 20.966 1.00 89.69 276 TYR A N 1
ATOM 2316 C CA . TYR A 1 276 ? -7.528 12.080 21.510 1.00 89.69 276 TYR A CA 1
ATOM 2317 C C . TYR A 1 276 ? -8.310 13.074 22.374 1.00 89.69 276 TYR A C 1
ATOM 2319 O O . TYR A 1 276 ? -9.528 13.169 22.231 1.00 89.69 276 TYR A O 1
ATOM 2327 N N . GLU A 1 277 ? -7.645 13.833 23.247 1.00 89.31 277 GLU A N 1
ATOM 2328 C CA . GLU A 1 277 ? -8.311 14.817 24.108 1.00 89.31 277 GLU A CA 1
ATOM 2329 C C . GLU A 1 277 ? -8.955 15.947 23.288 1.00 89.31 277 GLU A C 1
ATOM 2331 O O . GLU A 1 277 ? -10.103 16.321 23.544 1.00 89.31 277 GLU A O 1
ATOM 2336 N N . ASN A 1 278 ? -8.268 16.441 22.253 1.00 86.62 278 ASN A N 1
ATOM 2337 C CA . ASN A 1 278 ? -8.812 17.460 21.349 1.00 86.62 278 ASN A CA 1
ATOM 2338 C C . ASN A 1 278 ? -10.032 16.942 20.567 1.00 86.62 278 ASN A C 1
ATOM 2340 O O . ASN A 1 278 ? -11.065 17.614 20.480 1.00 86.62 278 ASN A O 1
ATOM 2344 N N . LEU A 1 279 ? -9.944 15.723 20.030 1.00 85.94 279 LEU A N 1
ATOM 2345 C CA . LEU A 1 279 ? -11.036 15.111 19.275 1.00 85.94 279 LEU A CA 1
ATOM 2346 C C . LEU A 1 279 ? -12.226 14.760 20.181 1.00 85.94 279 LEU A C 1
ATOM 2348 O O . LEU A 1 279 ? -13.375 15.002 19.817 1.00 85.94 279 LEU A O 1
ATOM 2352 N N . SER A 1 280 ? -11.961 14.279 21.398 1.00 86.38 280 SER A N 1
ATOM 2353 C CA . SER A 1 280 ? -12.978 14.000 22.421 1.00 86.38 280 SER A CA 1
ATOM 2354 C C . SER A 1 280 ? -13.799 15.240 22.754 1.00 86.38 280 SER A C 1
ATOM 2356 O O . SER A 1 280 ? -15.022 15.159 22.862 1.00 86.38 280 SER A O 1
ATOM 2358 N N . GLN A 1 281 ? -13.153 16.400 22.896 1.00 83.88 281 GLN A N 1
ATOM 2359 C CA . GLN A 1 281 ? -13.866 17.656 23.134 1.00 83.88 281 GLN A CA 1
ATOM 2360 C C . GLN A 1 281 ? -14.833 17.969 21.993 1.00 83.88 281 GLN A C 1
ATOM 2362 O O . GLN A 1 281 ? -15.979 18.320 22.255 1.00 83.88 281 GLN A O 1
ATOM 2367 N N . SER A 1 282 ? -14.417 17.777 20.743 1.00 81.44 282 SER A N 1
ATOM 2368 C CA . SER A 1 282 ? -15.266 18.011 19.568 1.00 81.44 282 SER A CA 1
ATOM 2369 C C . SER A 1 282 ? -16.432 17.015 19.492 1.00 81.44 282 SER A C 1
ATOM 2371 O O . SER A 1 282 ? -17.576 17.411 19.286 1.00 81.44 282 SER A O 1
ATOM 2373 N N . ILE A 1 283 ? -16.182 15.731 19.768 1.00 81.44 283 ILE A N 1
ATOM 2374 C CA . ILE A 1 283 ? -17.205 14.673 19.731 1.00 81.44 283 ILE A CA 1
ATOM 2375 C C . ILE A 1 283 ? -18.257 14.849 20.832 1.00 81.44 283 ILE A C 1
ATOM 2377 O O . ILE A 1 283 ? -19.442 14.626 20.586 1.00 81.44 283 ILE A O 1
ATOM 2381 N N . PHE A 1 284 ? -17.843 15.235 22.044 1.00 81.25 284 PHE A N 1
ATOM 2382 C CA . PHE A 1 284 ? -18.729 15.309 23.213 1.00 81.25 284 PHE A CA 1
ATOM 2383 C C . PHE A 1 284 ? -19.293 16.709 23.508 1.00 81.25 284 PHE A C 1
ATOM 2385 O O . PHE A 1 284 ? -20.137 16.828 24.395 1.00 81.25 284 PHE A O 1
ATOM 2392 N N . SER A 1 285 ? -18.827 17.765 22.831 1.00 73.69 285 SER A N 1
ATOM 2393 C CA . SER A 1 285 ? -19.343 19.137 23.014 1.00 73.69 285 SER A CA 1
ATOM 2394 C C . SER A 1 285 ? -20.630 19.413 22.241 1.00 73.69 285 SER A C 1
ATOM 2396 O O . SER A 1 285 ? -21.416 20.269 22.647 1.00 73.69 285 SER A O 1
ATOM 2398 N N . ASN A 1 286 ? -20.874 18.671 21.162 1.00 62.25 286 ASN A N 1
ATOM 2399 C CA . ASN A 1 286 ? -22.120 18.735 20.416 1.00 62.25 286 ASN A CA 1
ATOM 2400 C C . ASN A 1 286 ? -23.201 17.965 21.193 1.00 62.25 286 ASN A C 1
ATOM 2402 O O . ASN A 1 286 ? -23.159 16.742 21.238 1.00 62.25 286 ASN A O 1
ATOM 2406 N N . ASP A 1 287 ? -24.166 18.674 21.796 1.00 53.25 287 ASP A N 1
ATOM 2407 C CA . ASP A 1 287 ? -25.282 18.188 22.645 1.00 53.25 287 ASP A CA 1
ATOM 2408 C C . ASP A 1 287 ? -26.212 17.102 22.022 1.00 53.25 287 ASP A C 1
ATOM 2410 O O . ASP A 1 287 ? -27.321 16.860 22.510 1.00 53.25 287 ASP A O 1
ATOM 2414 N N . LEU A 1 288 ? -25.818 16.425 20.938 1.00 52.78 288 LEU A N 1
ATOM 2415 C CA . LEU A 1 288 ? -26.530 15.264 20.417 1.00 52.78 288 LEU A CA 1
ATOM 2416 C C . LEU A 1 288 ? -26.158 13.991 21.197 1.00 52.78 288 LEU A C 1
ATOM 2418 O O . LEU A 1 288 ? -24.977 13.724 21.420 1.00 52.78 288 LEU A O 1
ATOM 2422 N N . PRO A 1 289 ? -27.142 13.140 21.547 1.00 51.97 289 PRO A N 1
ATOM 2423 C CA . PRO A 1 289 ? -26.868 11.775 21.977 1.00 51.97 289 PRO A CA 1
ATOM 2424 C C . PRO A 1 289 ? -26.161 11.044 20.834 1.00 51.97 289 PRO A C 1
ATOM 2426 O O . PRO A 1 289 ? -26.776 10.696 19.826 1.00 51.97 289 PRO A O 1
ATOM 2429 N N . ASN A 1 290 ? -24.850 10.878 20.959 1.00 61.31 290 ASN A N 1
ATOM 2430 C CA . ASN A 1 290 ? -24.043 10.194 19.967 1.00 61.31 290 ASN A CA 1
ATOM 2431 C C . ASN A 1 290 ? -23.942 8.719 20.369 1.00 61.31 290 ASN A C 1
ATOM 2433 O O . ASN A 1 290 ? -22.943 8.291 20.944 1.00 61.31 290 ASN A O 1
ATOM 2437 N N . ASP A 1 291 ? -25.008 7.950 20.126 1.00 68.19 291 ASP A N 1
ATOM 2438 C CA . ASP A 1 291 ? -25.040 6.510 20.436 1.00 68.19 291 ASP A CA 1
ATOM 2439 C C . ASP A 1 291 ? -23.898 5.750 19.723 1.00 68.19 291 ASP A C 1
ATOM 2441 O O . ASP A 1 291 ? -23.428 4.727 20.221 1.00 68.19 291 ASP A O 1
ATOM 2445 N N . LEU A 1 292 ? -23.406 6.300 18.603 1.00 77.69 292 LEU A N 1
ATOM 2446 C CA . LEU A 1 292 ? -22.263 5.810 17.824 1.00 77.69 292 LEU A CA 1
ATOM 2447 C C . LEU A 1 292 ? -20.921 5.959 18.559 1.00 77.69 292 LEU A C 1
ATOM 2449 O O . LEU A 1 292 ? -20.119 5.029 18.578 1.00 77.69 292 LEU A O 1
ATOM 2453 N N . PHE A 1 293 ? -20.688 7.101 19.210 1.00 81.88 293 PHE A N 1
ATOM 2454 C CA . PHE A 1 293 ? -19.454 7.397 19.948 1.00 81.88 293 PHE A CA 1
ATOM 2455 C C . PHE A 1 293 ? -19.750 7.659 21.419 1.00 81.88 293 PHE A C 1
ATOM 2457 O O . PHE A 1 293 ? -19.453 8.720 21.963 1.00 81.88 293 PHE A O 1
ATOM 2464 N N . SER A 1 294 ? -20.353 6.679 22.090 1.00 82.81 294 SER A N 1
ATOM 2465 C CA . SER A 1 294 ? -20.515 6.744 23.541 1.00 82.81 294 SER A CA 1
ATOM 2466 C C . SER A 1 294 ? -19.151 6.727 24.246 1.00 82.81 294 SER A C 1
ATOM 2468 O O . SER A 1 294 ? -18.154 6.256 23.697 1.00 82.81 294 SER A O 1
ATOM 2470 N N . LYS A 1 295 ? -19.104 7.163 25.510 1.00 83.06 295 LYS A N 1
ATOM 2471 C CA . LYS A 1 295 ? -17.881 7.102 26.340 1.00 83.06 295 LYS A CA 1
ATOM 2472 C C . LYS A 1 295 ? -17.347 5.679 26.560 1.00 83.06 295 LYS A C 1
ATOM 2474 O O . LYS A 1 295 ? -16.219 5.524 27.009 1.00 83.06 295 LYS A O 1
ATOM 2479 N N . GLU A 1 296 ? -18.160 4.657 26.295 1.00 85.25 296 GLU A N 1
ATOM 2480 C CA . GLU A 1 296 ? -17.746 3.251 26.359 1.00 85.25 296 GLU A CA 1
ATOM 2481 C C . GLU A 1 296 ? -17.074 2.792 25.055 1.00 85.25 296 GLU A C 1
ATOM 2483 O O . GLU A 1 296 ? -16.234 1.896 25.083 1.00 85.25 296 GLU A O 1
ATOM 2488 N N . ILE A 1 297 ? -17.424 3.415 23.925 1.00 85.88 297 ILE A N 1
ATOM 2489 C CA . ILE A 1 297 ? -16.921 3.076 22.588 1.00 85.88 297 ILE A CA 1
ATOM 2490 C C . ILE A 1 297 ? -15.707 3.939 22.236 1.00 85.88 297 ILE A C 1
ATOM 2492 O O . ILE A 1 297 ? -14.664 3.415 21.847 1.00 85.88 297 ILE A O 1
ATOM 2496 N N . PHE A 1 298 ? -15.812 5.258 22.392 1.00 89.12 298 PHE A N 1
ATOM 2497 C CA . PHE A 1 298 ? -14.730 6.189 22.091 1.00 89.12 298 PHE A CA 1
ATOM 2498 C C . PHE A 1 298 ? -13.835 6.374 23.320 1.00 89.12 298 PHE A C 1
ATOM 2500 O O . PHE A 1 298 ? -14.015 7.291 24.119 1.00 89.12 298 PHE A O 1
ATOM 2507 N N . THR A 1 299 ? -12.901 5.439 23.488 1.00 90.56 299 THR A N 1
ATOM 2508 C CA . THR A 1 299 ? -11.892 5.435 24.553 1.00 90.56 299 THR A CA 1
ATOM 2509 C C . THR A 1 299 ? -10.502 5.670 23.968 1.00 90.56 299 THR A C 1
ATOM 2511 O O . THR A 1 299 ? -10.261 5.379 22.795 1.00 90.56 299 THR A O 1
ATOM 2514 N N . LEU A 1 300 ? -9.556 6.127 24.795 1.00 89.19 300 LEU A N 1
ATOM 2515 C CA . LEU A 1 300 ? -8.154 6.265 24.384 1.00 89.19 300 LEU A CA 1
ATOM 2516 C C . LEU A 1 300 ? -7.575 4.935 23.870 1.00 89.19 300 LEU A C 1
ATOM 2518 O O . LEU A 1 300 ? -6.830 4.929 22.898 1.00 89.19 300 LEU A O 1
ATOM 2522 N N . GLU A 1 301 ? -7.936 3.804 24.486 1.00 89.38 301 GLU A N 1
ATOM 2523 C CA . GLU A 1 301 ? -7.470 2.478 24.055 1.00 89.38 301 GLU A CA 1
ATOM 2524 C C . GLU A 1 301 ? -7.941 2.153 22.633 1.00 89.38 301 GLU A C 1
ATOM 2526 O O . GLU A 1 301 ? -7.125 1.783 21.789 1.00 89.38 301 GLU A O 1
ATOM 2531 N N . ASN A 1 302 ? -9.228 2.368 22.341 1.00 90.50 302 ASN A N 1
ATOM 2532 C CA . ASN A 1 302 ? -9.776 2.139 21.004 1.00 90.50 302 ASN A CA 1
ATOM 2533 C C . ASN A 1 302 ? -9.211 3.128 19.976 1.00 90.50 302 ASN A C 1
ATOM 2535 O O . ASN A 1 302 ? -8.983 2.751 18.830 1.00 90.50 302 ASN A O 1
ATOM 2539 N N . PHE A 1 303 ? -8.939 4.370 20.382 1.00 91.06 303 PHE A N 1
ATOM 2540 C CA . PHE A 1 303 ? -8.302 5.365 19.521 1.00 91.06 303 PHE A CA 1
ATOM 2541 C C . PHE A 1 303 ? -6.870 4.970 19.142 1.00 91.06 303 PHE A C 1
ATOM 2543 O O . PHE A 1 303 ? -6.526 4.950 17.962 1.00 91.06 303 PHE A O 1
ATOM 2550 N N . VAL A 1 304 ? -6.050 4.583 20.124 1.00 89.38 304 VAL A N 1
ATOM 2551 C CA . VAL A 1 304 ? -4.675 4.113 19.886 1.00 89.38 304 VAL A CA 1
ATOM 2552 C C . VAL A 1 304 ? -4.673 2.838 19.041 1.00 89.38 304 VAL A C 1
ATOM 2554 O O . VAL A 1 304 ? -3.867 2.709 18.120 1.00 89.38 304 VAL A O 1
ATOM 2557 N N . TRP A 1 305 ? -5.587 1.902 19.312 1.00 89.62 305 TRP A N 1
ATOM 2558 C CA . TRP A 1 305 ? -5.760 0.696 18.503 1.00 89.62 305 TRP A CA 1
ATOM 2559 C C . TRP A 1 305 ? -6.080 1.032 17.040 1.00 89.62 305 TRP A C 1
ATOM 2561 O O . TRP A 1 305 ? -5.369 0.575 16.145 1.00 89.62 305 TRP A O 1
ATOM 2571 N N . ALA A 1 306 ? -7.083 1.876 16.789 1.00 91.44 306 ALA A N 1
ATOM 2572 C CA . ALA A 1 306 ? -7.489 2.257 15.439 1.00 91.44 306 ALA A CA 1
ATOM 2573 C C . ALA A 1 306 ? -6.395 3.040 14.696 1.00 91.44 306 ALA A C 1
ATOM 2575 O O . ALA A 1 306 ? -6.163 2.783 13.517 1.00 91.44 306 ALA A O 1
ATOM 2576 N N . SER A 1 307 ? -5.674 3.931 15.383 1.00 89.50 307 SER A N 1
ATOM 2577 C CA . SER A 1 307 ? -4.519 4.637 14.813 1.00 89.50 307 SER A CA 1
ATOM 2578 C C . SER A 1 307 ? -3.412 3.667 14.390 1.00 89.50 307 SER A C 1
ATOM 2580 O O . SER A 1 307 ? -2.914 3.760 13.271 1.00 89.50 307 SER A O 1
ATOM 2582 N N . ASN A 1 308 ? -3.084 2.672 15.219 1.00 85.38 308 ASN A N 1
ATOM 2583 C CA . ASN A 1 308 ? -2.093 1.660 14.848 1.00 85.38 308 ASN A CA 1
ATOM 2584 C C . ASN A 1 308 ? -2.560 0.785 13.670 1.00 85.38 308 ASN A C 1
ATOM 2586 O O . ASN A 1 308 ? -1.738 0.376 12.847 1.00 85.38 308 ASN A O 1
ATOM 2590 N N . LEU A 1 309 ? -3.861 0.491 13.562 1.00 87.69 309 LEU A N 1
ATOM 2591 C CA . LEU A 1 309 ? -4.406 -0.207 12.395 1.00 87.69 309 LEU A CA 1
ATOM 2592 C C . LEU A 1 309 ? -4.320 0.637 11.128 1.00 87.69 309 LEU A C 1
ATOM 2594 O O . LEU A 1 309 ? -3.926 0.105 10.090 1.00 87.69 309 LEU A O 1
ATOM 2598 N N . LEU A 1 310 ? -4.648 1.928 11.206 1.00 89.56 310 LEU A N 1
ATOM 2599 C CA . LEU A 1 310 ? -4.472 2.840 10.083 1.00 89.56 310 LEU A CA 1
ATOM 2600 C C . LEU A 1 310 ? -3.003 2.836 9.644 1.00 89.56 310 LEU A C 1
ATOM 2602 O O . LEU A 1 310 ? -2.731 2.507 8.497 1.00 89.56 310 LEU A O 1
ATOM 2606 N N . ASP A 1 311 ? -2.051 3.041 10.557 1.00 84.31 311 ASP A N 1
ATOM 2607 C CA . ASP A 1 311 ? -0.613 3.013 10.245 1.00 84.31 311 ASP A CA 1
ATOM 2608 C C . ASP A 1 311 ? -0.171 1.702 9.558 1.00 84.31 311 ASP A C 1
ATOM 2610 O O . ASP A 1 311 ? 0.650 1.716 8.634 1.00 84.31 311 ASP A O 1
ATOM 2614 N N . SER A 1 312 ? -0.744 0.570 9.984 1.00 83.25 312 SER A N 1
ATOM 2615 C CA . SER A 1 312 ? -0.431 -0.776 9.478 1.00 83.25 312 SER A CA 1
ATOM 2616 C C . SER A 1 312 ? -0.963 -1.037 8.084 1.00 83.25 312 SER A C 1
ATOM 2618 O O . SER A 1 312 ? -0.262 -1.583 7.233 1.00 83.25 312 SER A O 1
ATOM 2620 N N . PHE A 1 313 ? -2.221 -0.685 7.864 1.00 86.50 313 PHE A N 1
ATOM 2621 C CA . PHE A 1 313 ? -2.987 -1.146 6.716 1.00 86.50 313 PHE A CA 1
ATOM 2622 C C . PHE A 1 313 ? -3.280 -0.020 5.723 1.00 86.50 313 PHE A C 1
ATOM 2624 O O . PHE A 1 313 ? -3.848 -0.290 4.663 1.00 86.50 313 PHE A O 1
ATOM 2631 N N . GLN A 1 314 ? -2.878 1.221 6.024 1.00 90.19 314 GLN A N 1
ATOM 2632 C CA . GLN A 1 314 ? -3.047 2.345 5.112 1.00 90.19 314 GLN A CA 1
ATOM 2633 C C . GLN A 1 314 ? -2.306 2.109 3.800 1.00 90.19 314 GLN A C 1
ATOM 2635 O O . GLN A 1 314 ? -1.158 1.648 3.777 1.00 90.19 314 GLN A O 1
ATOM 2640 N N . ILE A 1 315 ? -2.966 2.493 2.717 1.00 90.25 315 ILE A N 1
ATOM 2641 C CA . ILE A 1 315 ? -2.427 2.577 1.374 1.00 90.25 315 ILE A CA 1
ATOM 2642 C C . ILE A 1 315 ? -2.782 3.941 0.783 1.00 90.25 315 ILE A C 1
ATOM 2644 O O . ILE A 1 315 ? -3.921 4.399 0.869 1.00 90.25 315 ILE A O 1
ATOM 2648 N N . ASN A 1 316 ? -1.783 4.582 0.181 1.00 88.94 316 ASN A N 1
ATOM 2649 C CA . ASN A 1 316 ? -1.929 5.858 -0.506 1.00 88.94 316 ASN A CA 1
ATOM 2650 C C . ASN A 1 316 ? -1.997 5.593 -2.005 1.00 88.94 316 ASN A C 1
ATOM 2652 O O . ASN A 1 316 ? -1.032 5.090 -2.580 1.00 88.94 316 ASN A O 1
ATOM 2656 N N . LEU A 1 317 ? -3.123 5.925 -2.630 1.00 86.44 317 LEU A N 1
ATOM 2657 C CA . LEU A 1 317 ? -3.368 5.644 -4.042 1.00 86.44 317 LEU A CA 1
ATOM 2658 C C . LEU A 1 317 ? -3.783 6.902 -4.793 1.00 86.44 317 LEU A C 1
ATOM 2660 O O . LEU A 1 317 ? -4.208 7.895 -4.205 1.00 86.44 317 LEU A O 1
ATOM 2664 N N . GLU A 1 318 ? -3.668 6.845 -6.114 1.00 83.44 318 GLU A N 1
ATOM 2665 C CA . GLU A 1 318 ? -4.107 7.893 -7.027 1.00 83.44 318 GLU A CA 1
ATOM 2666 C C . GLU A 1 318 ? -5.174 7.317 -7.965 1.00 83.44 318 GLU A C 1
ATOM 2668 O O . GLU A 1 318 ? -4.983 6.265 -8.579 1.00 83.44 318 GLU A O 1
ATOM 2673 N N . ASN A 1 319 ? -6.334 7.973 -8.052 1.00 77.62 319 ASN A N 1
ATOM 2674 C CA . ASN A 1 319 ? -7.398 7.538 -8.959 1.00 77.62 319 ASN A CA 1
ATOM 2675 C C . ASN A 1 319 ? -7.109 7.951 -10.416 1.00 77.62 319 ASN A C 1
ATOM 2677 O O . ASN A 1 319 ? -6.167 8.695 -10.693 1.00 77.62 319 ASN A O 1
ATOM 2681 N N . LYS A 1 320 ? -7.959 7.545 -11.373 1.00 73.38 320 LYS A N 1
ATOM 2682 C CA . LYS A 1 320 ? -7.772 7.896 -12.799 1.00 73.38 320 LYS A CA 1
ATOM 2683 C C . LYS A 1 320 ? -7.731 9.399 -13.101 1.00 73.38 320 LYS A C 1
ATOM 2685 O O . LYS A 1 320 ? -7.280 9.798 -14.172 1.00 73.38 320 LYS A O 1
ATOM 2690 N N . MET A 1 321 ? -8.249 10.232 -12.196 1.00 76.56 321 MET A N 1
ATOM 2691 C CA . MET A 1 321 ? -8.269 11.692 -12.325 1.00 76.56 321 MET A CA 1
ATOM 2692 C C . MET A 1 321 ? -7.036 12.361 -11.709 1.00 76.56 321 MET A C 1
ATOM 2694 O O . MET A 1 321 ? -6.927 13.584 -11.752 1.00 76.56 321 MET A O 1
ATOM 2698 N N . GLY A 1 322 ? -6.126 11.585 -11.123 1.00 76.94 322 GLY A N 1
ATOM 2699 C CA . GLY A 1 322 ? -4.958 12.102 -10.427 1.00 76.94 322 GLY A CA 1
ATOM 2700 C C . GLY A 1 322 ? -5.228 12.567 -8.994 1.00 76.94 322 GLY A C 1
ATOM 2701 O O . GLY A 1 322 ? -4.379 13.215 -8.382 1.00 76.94 322 GLY A O 1
ATOM 2702 N N . LYS A 1 323 ? -6.418 12.283 -8.443 1.00 82.38 323 LYS A N 1
ATOM 2703 C CA . LYS A 1 323 ? -6.741 12.615 -7.051 1.00 82.38 323 LYS A CA 1
ATOM 2704 C C . LYS A 1 323 ? -6.154 11.535 -6.148 1.00 82.38 323 LYS A C 1
ATOM 2706 O O . LYS A 1 323 ? -6.477 10.355 -6.302 1.00 82.38 323 LYS A O 1
ATOM 2711 N N . LYS A 1 324 ? -5.316 11.962 -5.205 1.00 84.94 324 LYS A N 1
ATOM 2712 C CA . LYS A 1 324 ? -4.805 11.100 -4.141 1.00 84.94 324 LYS A CA 1
ATOM 2713 C C . LYS A 1 324 ? -5.900 10.814 -3.125 1.00 84.94 324 LYS A C 1
ATOM 2715 O O . LYS A 1 324 ? -6.689 11.704 -2.819 1.00 84.94 324 LYS A O 1
ATOM 2720 N N . PHE A 1 325 ? -5.930 9.592 -2.622 1.00 85.44 325 PHE A N 1
ATOM 2721 C CA . PHE A 1 325 ? -6.826 9.186 -1.552 1.00 85.44 325 PHE A CA 1
ATOM 2722 C C . PHE A 1 325 ? -6.144 8.166 -0.646 1.00 85.44 325 PHE A C 1
ATOM 2724 O O . PHE A 1 325 ? -5.229 7.447 -1.067 1.00 85.44 325 PHE A O 1
ATOM 2731 N N . ILE A 1 326 ? -6.625 8.115 0.590 1.00 89.50 326 ILE A N 1
ATOM 2732 C CA . ILE A 1 326 ? -6.172 7.178 1.609 1.00 89.50 326 ILE A CA 1
ATOM 2733 C C . ILE A 1 326 ? -7.213 6.070 1.725 1.00 89.50 326 ILE A C 1
ATOM 2735 O O . ILE A 1 326 ? -8.424 6.311 1.726 1.00 89.50 326 ILE A O 1
ATOM 2739 N N . GLY A 1 327 ? -6.741 4.831 1.783 1.00 90.88 327 GLY A N 1
ATOM 2740 C CA . GLY A 1 327 ? -7.581 3.678 2.061 1.00 90.88 327 GLY A CA 1
ATOM 2741 C C . GLY A 1 327 ? -6.916 2.748 3.056 1.00 90.88 327 GLY A C 1
ATOM 2742 O O . GLY A 1 327 ? -5.698 2.723 3.180 1.00 90.88 327 GLY A O 1
ATOM 2743 N N . ILE A 1 328 ? -7.715 1.946 3.742 1.00 90.44 328 ILE A N 1
ATOM 2744 C CA . ILE A 1 328 ? -7.238 0.832 4.557 1.00 90.44 328 ILE A CA 1
ATOM 2745 C C . ILE A 1 328 ? -7.443 -0.438 3.746 1.00 90.44 328 ILE A C 1
ATOM 2747 O O . ILE A 1 328 ? -8.544 -0.674 3.240 1.00 90.44 328 ILE A O 1
ATOM 2751 N N . MET A 1 329 ? -6.393 -1.247 3.630 1.00 88.75 329 MET A N 1
ATOM 2752 C CA . MET A 1 329 ? -6.462 -2.582 3.048 1.00 88.75 329 MET A CA 1
ATOM 2753 C C . MET A 1 329 ? -6.709 -3.617 4.160 1.00 88.75 329 MET A C 1
ATOM 2755 O O . MET A 1 329 ? -5.776 -3.940 4.888 1.00 88.75 329 MET A O 1
ATOM 2759 N N . PRO A 1 330 ? -7.930 -4.160 4.316 1.00 75.56 330 PRO A N 1
ATOM 2760 C CA .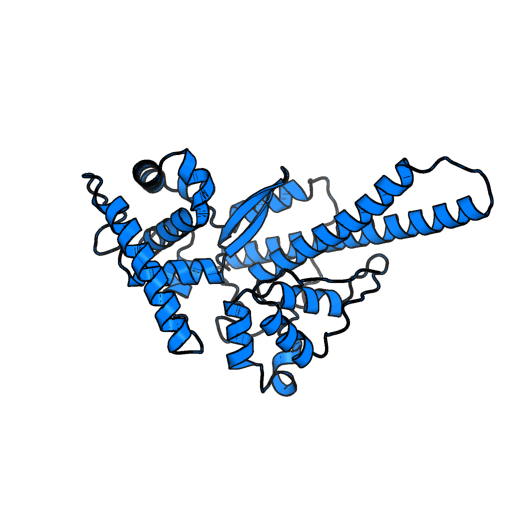 PRO A 1 330 ? -8.286 -5.071 5.410 1.00 75.56 330 PRO A CA 1
ATOM 2761 C C . PRO A 1 330 ? -7.732 -6.509 5.250 1.00 75.56 330 PRO A C 1
ATOM 2763 O O . PRO A 1 330 ? -8.276 -7.447 5.837 1.00 75.56 330 PRO A O 1
ATOM 2766 N N . LEU A 1 331 ? -6.685 -6.703 4.438 1.00 67.44 331 LEU A N 1
ATOM 2767 C CA . LEU A 1 331 ? -6.089 -7.992 4.064 1.00 67.44 331 LEU A CA 1
ATOM 2768 C C . LEU A 1 331 ? -4.566 -7.933 4.001 1.00 67.44 331 LEU A C 1
ATOM 2770 O O . LEU A 1 331 ? -4.015 -6.945 3.469 1.00 67.44 331 LEU A O 1
#

pLDDT: mean 81.86, std 14.24, range [35.56, 94.81]

Secondary structure (DSSP, 8-state):
-EE---TT-TTHHHHHHHHHHTT----EE--BTTB--HHHHHHHHHHT--HHHHHHHHHHTTTTHHHHTTTTTT---HHHHHHHHHHHHHHHHHHHHHHHHHHHTPPP--SHHHHHHHHHHHHHHHHHHHHHHHHHHHHHHHHHHHHHHHHTT-----TTTS----TTSSS-TT------S--HHHHHHHHHHHH-B-HHHHHHH-HHHHHHHHHHS-HHHHTT-HHHHHHHHHHHHHT-TT-TTHHHHHHHTT-----SSHHHHHHHHHHHHHHHHHHHHHHHHS-S--STT-TTTS-HHHHHHHHHHHHHHEEEEE-TTS-EEEEE---

Organism: NCBI:txid588596

Foldseek 3Di:
DAFDDDPVPPCVVLLVLVCVLLVLPRRDDDFFFLDDDLSNQLSLLSSLDFPLLSQLCVVPPSVPCVPPNNCLSVDQFLQSLLQSLQVVLVRLVVVLVVLVVVVVPDDDDPDPVSVVVVVVSVNSNNRSVRVSVSSLQVNLVSLVVLLVCLVVLVQGPRVRHDDDDDPPPPPPPPPDPDDDPDDSQVSNVVSCLSFWDWLVNLCVVDVLLVVLVCQLDPPVVCVPPRLVSQLLSLLLLLPPPPRSLVSLSVVLVPPDDDGPDPVVRVVVLVVLVVVLVVSVCSSPVPPDPPVSCDCVRSDSVSSVSSSVQCSNFWHWDAHPVRDIGIIGRSD

Sequence (331 aa):
MIKLNFDQDPDKDEKYEILEITDSLDFTHFIKKDSIPDKLLSQCRIIELNYLETIYFQQNYKNSYQERGNDLFNFVGYRNEISMLEILLMLLNKKLNTIIVNEQNQVNQDDELSLHVKIFRDDQKEILKSVISKIQSLELKVLSRALDDFKENRLSKPPFLFNNTINEFIMDNSLLFENNNNDYFEIKENLLDSLLITSDKAMKMDQEFSKVIHNIFDDELLETEDDIVLILFLIHESNNKNSYWKNFFDAVKDYKFTLMNDGDEKQKLQELNEFYENLSQSIFSNDLPNDLFSKEIFTLENFVWASNLLDSFQINLENKMGKKFIGIMPL

=== Feature glossary ===
A reading guide for the features in this record.

Start from the sequence.

  · Sequence gives the chain of amino acids in standard one-letter code (A=alanine, C=cysteine, …, Y=tyrosine), read N→C. It is the only feature that is directly encoded by the gene; all structural features are derived from the folded form of this sequence.

Fold it, and you get atomic coordinates and the backbone conformation that goes with them.

  · Structure coordinates are given as an mmCIF _atom_site loop: one row per atom with element, residue name, chain id, sequence number, and x/y/z position in Å. Only the four main-chain atoms per residue are included here; side chains are omitted to keep the record compact.

  · Backbone dihedral angles. Every residue except chain termini has a φ (preceding-C → N → Cα → C) and a ψ (N → Cα → C → next-N). They are reported in degrees following the IUPAC sign convention. Secondary structure is essentially a statement about which (φ, ψ) basin each residue occupies.

  · Eight-state secondary structure (DSSP): H is the canonical α-helix, G the tighter 3₁₀-helix, I the wider π-helix; E/B are β-structure, T and S are turns and bends, and '-' is everything else. DSSP derives these from the pattern of main-chain N–H···O=C hydrogen bonds, not from the sequence.

  · SS3 is a coarse helix/strand/coil call (letters a/b/c) made by the P-SEA algorithm from inter-Cα distances and dihedrals. It is less detailed than DSSP but needs only Cα positions.

Summarize the fold with a handful of shape descriptors and a per-residue structural alphabet.

  · Radius of gyration (Rg) is the root-mean-square distance of Cα atoms from their centroid — a single number for overall size and compactness. A globular domain of N residues has Rg ≈ 2.2·N^0.38 Å; an extended or disordered chain has a much larger Rg. The Cα contact count is the number of residue pairs whose Cα atoms are within 8 Å and are more than four positions apart in sequence — a standard proxy for tertiary packing density. The bounding box is the smallest axis-aligned box enclosing all Cα atoms.

  · 3Di is Foldseek's structural alphabet. Each residue is assigned one of twenty discrete states based on how its Cα sits relative to its spatial (not sequential) neighbors. Aligning 3Di strings finds structural homologs roughly as well as full 3D superposition, but orders of magnitude faster.

  · Solvent-accessible surface area (SASA) is the area in Å² traced out by the centre of a 1.4 Å probe sphere (a water molecule) rolled over the protein's van der Waals surface (Shrake–Rupley / Lee–Richards construction). Buried residues have near-zero SASA; fully exposed residues can exceed 200 Å². The total SASA scales roughly with the number of surface residues.

Ask how reliable the model is.

  · For AlphaFold models, the B-factor field carries pLDDT — the model's own estimate of local accuracy on a 0–100 scale. Regions with pLDDT<50 should be treated as essentially unmodeled; they often correspond to intrinsically disordered segments.

  · For experimental (PDB) structures, the B-factor (temperature factor) quantifies the positional spread of each atom in the crystal — a combination of thermal vibration and static disorder — in units of Å². High B-factors mark flexible loops or poorly resolved regions; low B-factors mark the rigid, well-ordered core.

  · Predicted Aligned Error (PAE) is an AlphaFold confidence matrix: entry (i, j) is the expected error in the position of residue j, in ångströms, when the prediction is superimposed on the true structure at residue i. Low PAE within a block of residues means that block is internally rigid and well-predicted; high PAE between two blocks means their relative placement is uncertain even if each block individually is confident.

Place it in context: what it resembles, what it is annotated as, and how it looks.

  · Structural nearest neighbors (via Foldseek easy-search vs the PDB). Reported per hit: target PDB id, E-value, and alignment TM-score. A TM-score above ~0.5 is the conventional threshold for 'same fold'.

  · Functional annotations link the protein to curated databases. InterPro entries identify conserved domains and families by matching the sequence against member-database signatures (Pfam, PROSITE, CDD, …). Gene Ontology (GO) terms describe molecular function, biological process, and cellular component in a controlled vocabulary. CATH places the structure in a hierarchical fold classification (Class/Architecture/Topology/Homologous-superfamily). The organism is the source species.

  · The contact map is a binary N×N matrix image: pixel (i, j) is dark where Cα_i and Cα_j are within 8 Å and |i−j|>4. Because the |i−j|>4 filter removes local helical contacts, off-diagonal stripes parallel to the main diagonal indicate parallel β-sheets; stripes perpendicular to it indicate antiparallel β-sheets. The Ramachandran plot scatters every residue's (φ, ψ) pair against the sterically allowed regions. The PAE heatmap renders the predicted-aligned-error matrix.

  · Six rendered views show the 3D structure from the faces of a cube — i.e. along ±x, ±y, ±z. Rendering representation is drawn randomly per protein from cartoon (secondary-structure ribbons), sticks (backbone bonds), or molecular surface; coloring is either N→C rainbow (blue at the N-terminus through red at the C-terminus) or one color per chain.